Protein AF-A0A1Q3QDP9-F1 (afdb_monomer)

Radius of gyration: 51.21 Å; Cα contacts (8 Å, |Δi|>4): 23; chains: 1; bounding box: 74×114×120 Å

Structure (mmCIF, N/CA/C/O backbone):
data_AF-A0A1Q3QDP9-F1
#
_entry.id   AF-A0A1Q3QDP9-F1
#
loop_
_atom_site.group_PDB
_atom_site.id
_atom_site.type_symbol
_atom_site.label_atom_id
_atom_site.label_alt_id
_atom_site.label_comp_id
_atom_site.label_asym_id
_atom_site.label_entity_id
_atom_site.label_seq_id
_atom_site.pdbx_PDB_ins_code
_atom_site.Cartn_x
_atom_site.Cartn_y
_atom_site.Cartn_z
_atom_site.occupancy
_atom_site.B_iso_or_equiv
_atom_site.auth_seq_id
_atom_site.auth_comp_id
_atom_site.auth_asym_id
_atom_site.auth_atom_id
_atom_site.pdbx_PDB_model_num
ATOM 1 N N . MET A 1 1 ? 8.311 -92.826 -24.013 1.00 49.50 1 MET A N 1
ATOM 2 C CA . MET A 1 1 ? 8.642 -92.812 -25.452 1.00 49.50 1 MET A CA 1
ATOM 3 C C . MET A 1 1 ? 8.783 -91.342 -25.840 1.00 49.50 1 MET A C 1
ATOM 5 O O . MET A 1 1 ? 7.783 -90.705 -26.116 1.00 49.50 1 MET A O 1
ATOM 9 N N . ALA A 1 2 ? 9.975 -90.764 -25.655 1.00 52.03 2 ALA A N 1
ATOM 10 C CA . ALA A 1 2 ? 10.229 -89.313 -25.747 1.00 52.03 2 ALA A CA 1
ATOM 11 C C . ALA A 1 2 ? 11.567 -89.012 -26.456 1.00 52.03 2 ALA A C 1
ATOM 13 O O . ALA A 1 2 ? 12.250 -88.050 -26.133 1.00 52.03 2 ALA A O 1
ATOM 14 N N . THR A 1 3 ? 11.980 -89.888 -27.375 1.00 55.84 3 THR A N 1
ATOM 15 C CA . THR A 1 3 ? 13.256 -89.783 -28.103 1.00 55.84 3 THR A CA 1
ATOM 16 C C . THR A 1 3 ? 13.088 -89.237 -29.523 1.00 55.84 3 THR A C 1
ATOM 18 O O . THR A 1 3 ? 14.025 -88.681 -30.070 1.00 55.84 3 THR A O 1
ATOM 21 N N . THR A 1 4 ? 11.888 -89.311 -30.107 1.00 57.25 4 THR A N 1
ATOM 22 C CA . THR A 1 4 ? 11.640 -88.920 -31.507 1.00 57.25 4 THR A CA 1
ATOM 23 C C . THR A 1 4 ? 11.684 -87.405 -31.752 1.00 57.25 4 THR A C 1
ATOM 25 O O . THR A 1 4 ? 11.986 -86.978 -32.859 1.00 57.25 4 THR A O 1
ATOM 28 N N . ASP A 1 5 ? 11.410 -86.583 -30.737 1.00 59.88 5 ASP A N 1
ATOM 29 C CA . ASP A 1 5 ? 11.326 -85.122 -30.903 1.00 59.88 5 ASP A CA 1
ATOM 30 C C . ASP A 1 5 ? 12.710 -84.445 -30.875 1.00 59.88 5 ASP A C 1
ATOM 32 O O . ASP A 1 5 ? 12.987 -83.530 -31.646 1.00 59.88 5 ASP A O 1
ATOM 36 N N . ASN A 1 6 ? 13.634 -84.958 -30.054 1.00 64.75 6 ASN A N 1
ATOM 37 C CA . ASN A 1 6 ? 14.981 -84.397 -29.923 1.00 64.75 6 ASN A CA 1
ATOM 38 C C . ASN A 1 6 ? 15.881 -84.731 -31.128 1.00 64.75 6 ASN A C 1
ATOM 40 O O . ASN A 1 6 ? 16.667 -83.890 -31.563 1.00 64.75 6 ASN A O 1
ATOM 44 N N . ASP A 1 7 ? 15.715 -85.922 -31.714 1.00 71.88 7 ASP A N 1
ATOM 45 C CA . ASP A 1 7 ? 16.431 -86.326 -32.932 1.00 71.88 7 ASP A CA 1
ATOM 46 C C . ASP A 1 7 ? 15.981 -85.502 -34.153 1.00 71.88 7 ASP A C 1
ATOM 48 O O . ASP A 1 7 ? 16.797 -85.141 -35.003 1.00 71.88 7 ASP A O 1
ATOM 52 N N . ASN A 1 8 ? 14.699 -85.118 -34.208 1.00 73.31 8 ASN A N 1
ATOM 53 C CA . ASN A 1 8 ? 14.180 -84.216 -35.239 1.00 73.31 8 ASN A CA 1
ATOM 54 C C . ASN A 1 8 ? 14.766 -82.802 -35.130 1.00 73.31 8 ASN A C 1
ATOM 56 O O . ASN A 1 8 ? 15.080 -82.187 -36.150 1.00 73.31 8 ASN A O 1
ATOM 60 N N . ILE A 1 9 ? 14.933 -82.283 -33.909 1.00 72.50 9 ILE A N 1
ATOM 61 C CA . ILE A 1 9 ? 15.561 -80.972 -33.684 1.00 72.50 9 ILE A CA 1
ATOM 62 C C . ILE A 1 9 ? 17.033 -81.005 -34.114 1.00 72.50 9 ILE A C 1
ATOM 64 O O . ILE A 1 9 ? 17.501 -80.066 -34.759 1.00 72.50 9 ILE A O 1
ATOM 68 N N . LEU A 1 10 ? 17.749 -82.095 -33.824 1.00 77.25 10 LEU A N 1
ATOM 69 C CA . LEU A 1 10 ? 19.149 -82.249 -34.219 1.00 77.25 10 LEU A CA 1
ATOM 70 C C . LEU A 1 10 ? 19.309 -82.313 -35.748 1.00 77.25 10 LEU A C 1
ATOM 72 O O . LEU A 1 10 ? 20.149 -81.601 -36.298 1.00 77.25 10 LEU A O 1
ATOM 76 N N . MET A 1 11 ? 18.453 -83.078 -36.437 1.00 79.12 11 MET A N 1
ATOM 77 C CA . MET A 1 11 ? 18.439 -83.126 -37.906 1.00 79.12 11 MET A CA 1
ATOM 78 C C . MET A 1 11 ? 18.133 -81.759 -38.532 1.00 79.12 11 MET A C 1
ATOM 80 O O . MET A 1 11 ? 18.763 -81.389 -39.522 1.00 79.12 11 MET A O 1
ATOM 84 N N . MET A 1 12 ? 17.217 -80.975 -37.949 1.00 78.31 12 MET A N 1
ATOM 85 C CA . MET A 1 12 ? 16.935 -79.618 -38.434 1.00 78.31 12 MET A CA 1
ATOM 86 C C . MET A 1 12 ? 18.143 -78.684 -38.281 1.00 78.31 12 MET A C 1
ATOM 88 O O . MET A 1 12 ? 18.428 -77.901 -39.187 1.00 78.31 12 MET A O 1
ATOM 92 N N . PHE A 1 13 ? 18.883 -78.774 -37.173 1.00 80.19 13 PHE A N 1
ATOM 93 C CA . PHE A 1 13 ? 20.110 -77.992 -36.983 1.00 80.19 13 PHE A CA 1
ATOM 94 C C . PHE A 1 13 ? 21.209 -78.374 -37.980 1.00 80.19 13 PHE A C 1
ATOM 96 O O . PHE A 1 13 ? 21.897 -77.496 -38.508 1.00 80.19 13 PHE A O 1
ATOM 103 N N . GLU A 1 14 ? 21.355 -79.665 -38.274 1.00 84.44 14 GLU A N 1
ATOM 104 C CA . GLU A 1 14 ? 22.324 -80.149 -39.256 1.00 84.44 14 GLU A CA 1
ATOM 105 C C . GLU A 1 14 ? 21.971 -79.679 -40.677 1.00 84.44 14 GLU A C 1
ATOM 107 O O . GLU A 1 14 ? 22.841 -79.197 -41.407 1.00 84.44 14 GLU A O 1
ATOM 112 N N . GLU A 1 15 ? 20.684 -79.692 -41.043 1.00 82.19 15 GLU A N 1
ATOM 113 C CA . GLU A 1 15 ? 20.219 -79.183 -42.338 1.00 82.19 15 GLU A CA 1
ATOM 114 C C . GLU A 1 15 ? 20.450 -77.667 -42.486 1.00 82.19 15 GLU A C 1
ATOM 116 O O . GLU A 1 15 ? 20.844 -77.195 -43.559 1.00 82.19 15 GLU A O 1
ATOM 121 N N . ILE A 1 16 ? 20.243 -76.894 -41.412 1.00 83.75 16 ILE A N 1
ATOM 122 C CA . ILE A 1 16 ? 20.504 -75.447 -41.396 1.00 83.75 16 ILE A CA 1
ATOM 123 C C . ILE A 1 16 ? 21.991 -75.166 -41.628 1.00 83.75 16 ILE A C 1
ATOM 125 O O . ILE A 1 16 ? 22.326 -74.348 -42.489 1.00 83.75 16 ILE A O 1
ATOM 129 N N . ASN A 1 17 ? 22.883 -75.871 -40.930 1.00 81.38 17 ASN A N 1
ATOM 130 C CA . ASN A 1 17 ? 24.326 -75.702 -41.114 1.00 81.38 17 ASN A CA 1
ATOM 131 C C . ASN A 1 17 ? 24.767 -76.100 -42.527 1.00 81.38 17 ASN A C 1
ATOM 133 O O . ASN A 1 17 ? 25.540 -75.385 -43.161 1.00 81.38 17 ASN A O 1
ATOM 137 N N . GLN A 1 18 ? 24.205 -77.175 -43.080 1.00 88.19 18 GLN A N 1
ATOM 138 C CA . GLN A 1 18 ? 24.523 -77.593 -44.442 1.00 88.19 18 GLN A CA 1
ATOM 139 C C . GLN A 1 18 ? 24.066 -76.564 -45.492 1.00 88.19 18 GLN A C 1
ATOM 141 O O . GLN A 1 18 ? 24.754 -76.340 -46.493 1.00 88.19 18 GLN A O 1
ATOM 146 N N . LYS A 1 19 ? 22.909 -75.920 -45.288 1.00 86.75 19 LYS A N 1
ATOM 147 C CA . LYS A 1 19 ? 22.443 -74.823 -46.154 1.00 86.75 19 LYS A CA 1
ATOM 148 C C . LYS A 1 19 ? 23.336 -73.590 -46.034 1.00 86.75 19 LYS A C 1
ATOM 150 O O . LYS A 1 19 ? 23.602 -72.956 -47.057 1.00 86.75 19 LYS A O 1
ATOM 155 N N . LEU A 1 20 ? 23.822 -73.285 -44.832 1.00 82.75 20 LEU A N 1
ATOM 156 C CA . LEU A 1 20 ? 24.741 -72.175 -44.588 1.00 82.75 20 LEU A CA 1
ATOM 157 C C . LEU A 1 20 ? 26.076 -72.377 -45.322 1.00 82.75 20 LEU A C 1
ATOM 159 O O . LEU A 1 20 ? 26.537 -71.469 -46.011 1.00 82.75 20 LEU A O 1
ATOM 163 N N . ASP A 1 21 ? 26.632 -73.589 -45.287 1.00 87.69 21 ASP A N 1
ATOM 164 C CA . ASP A 1 21 ? 27.872 -73.911 -46.005 1.00 87.69 21 ASP A CA 1
ATOM 165 C C . ASP A 1 21 ? 27.705 -73.832 -47.526 1.00 87.69 21 ASP A C 1
ATOM 167 O O . ASP A 1 21 ? 28.552 -73.270 -48.226 1.00 87.69 21 ASP A O 1
ATOM 171 N N . ARG A 1 22 ? 26.579 -74.322 -48.061 1.00 85.75 22 ARG A N 1
ATOM 172 C CA . ARG A 1 22 ? 26.277 -74.188 -49.497 1.00 85.75 22 ARG A CA 1
ATOM 173 C C . ARG A 1 22 ? 26.107 -72.730 -49.921 1.00 85.75 22 ARG A C 1
ATOM 175 O O . ARG A 1 22 ? 26.460 -72.391 -51.050 1.00 85.75 22 ARG A O 1
ATOM 182 N N . ALA A 1 23 ? 25.544 -71.882 -49.061 1.00 80.50 23 ALA A N 1
ATOM 183 C CA . ALA A 1 23 ? 25.413 -70.453 -49.330 1.00 80.50 23 ALA A CA 1
ATOM 184 C C . ALA A 1 23 ? 26.787 -69.767 -49.330 1.00 80.50 23 ALA A C 1
ATOM 186 O O . ALA A 1 23 ? 27.097 -69.032 -50.265 1.00 80.50 23 ALA A O 1
ATOM 187 N N . ASN A 1 24 ? 27.646 -70.089 -48.361 1.00 76.94 24 ASN A N 1
ATOM 188 C CA . ASN A 1 24 ? 29.004 -69.552 -48.292 1.00 76.94 24 ASN A CA 1
ATOM 189 C C . ASN A 1 24 ? 29.850 -69.953 -49.510 1.00 76.94 24 ASN A C 1
ATOM 191 O O . ASN A 1 24 ? 30.496 -69.097 -50.110 1.00 76.94 24 ASN A O 1
ATOM 195 N N . GLN A 1 25 ? 29.765 -71.208 -49.962 1.00 79.19 25 GLN A N 1
ATOM 196 C CA . GLN A 1 25 ? 30.447 -71.654 -51.185 1.00 79.19 25 GLN A CA 1
ATOM 197 C C . GLN A 1 25 ? 29.934 -70.955 -52.453 1.00 79.19 25 GLN A C 1
ATOM 199 O O . GLN A 1 25 ? 30.690 -70.751 -53.404 1.00 79.19 25 GLN A O 1
ATOM 204 N N . GLN A 1 26 ? 28.649 -70.592 -52.505 1.00 76.50 26 GLN A N 1
ATOM 205 C CA . GLN A 1 26 ? 28.112 -69.801 -53.615 1.00 76.50 26 GLN A CA 1
ATOM 206 C C . GLN A 1 26 ? 28.607 -68.353 -53.570 1.00 76.50 26 GLN A C 1
ATOM 208 O O . GLN A 1 26 ? 28.963 -67.816 -54.615 1.00 76.50 26 GLN A O 1
ATOM 213 N N . ILE A 1 27 ? 28.700 -67.748 -52.383 1.00 70.81 27 ILE A N 1
ATOM 214 C CA . ILE A 1 27 ? 29.261 -66.401 -52.201 1.00 70.81 27 ILE A CA 1
ATOM 215 C C . ILE A 1 27 ? 30.739 -66.368 -52.613 1.00 70.81 27 ILE A C 1
ATOM 217 O O . ILE A 1 27 ? 31.159 -65.445 -53.307 1.00 70.81 27 ILE A O 1
ATOM 221 N N . GLU A 1 28 ? 31.514 -67.402 -52.283 1.00 71.25 28 GLU A N 1
ATOM 222 C CA . GLU A 1 28 ? 32.924 -67.505 -52.680 1.00 71.25 28 GLU A CA 1
ATOM 223 C C . GLU A 1 28 ? 33.090 -67.622 -54.209 1.00 71.25 28 GLU A C 1
ATOM 225 O O . GLU A 1 28 ? 33.941 -66.958 -54.803 1.00 71.25 28 GLU A O 1
ATOM 230 N N . LYS A 1 29 ? 32.203 -68.374 -54.879 1.00 68.81 29 LYS A N 1
ATOM 231 C CA . LYS A 1 29 ? 32.155 -68.455 -56.352 1.00 68.81 29 LYS A CA 1
ATOM 232 C C . LYS A 1 29 ? 31.721 -67.145 -57.018 1.00 68.81 29 LYS A C 1
ATOM 234 O O . LYS A 1 29 ? 32.173 -66.861 -58.125 1.00 68.81 29 LYS A O 1
ATOM 239 N N . ILE A 1 30 ? 30.866 -66.352 -56.368 1.00 63.53 30 ILE A N 1
ATOM 240 C CA . ILE A 1 30 ? 30.485 -65.007 -56.832 1.00 63.53 30 ILE A CA 1
ATOM 241 C C . ILE A 1 30 ? 31.669 -64.041 -56.675 1.00 63.53 30 ILE A C 1
ATOM 243 O O . ILE A 1 30 ? 31.937 -63.263 -57.585 1.00 63.53 30 ILE A O 1
ATOM 247 N N . GLY A 1 31 ? 32.434 -64.145 -55.583 1.00 58.06 31 GLY A N 1
ATOM 248 C CA . GLY A 1 31 ? 33.641 -63.342 -55.354 1.00 58.06 31 GLY A CA 1
ATOM 249 C C . GLY A 1 31 ? 34.766 -63.583 -56.369 1.00 58.06 31 GLY A C 1
ATOM 250 O O . GLY A 1 31 ? 35.555 -62.679 -56.626 1.00 58.06 31 GLY A O 1
ATOM 251 N N . GLN A 1 32 ? 34.819 -64.766 -56.994 1.00 55.50 32 GLN A N 1
ATOM 252 C CA . GLN A 1 32 ? 35.795 -65.088 -58.046 1.00 55.50 32 GLN A CA 1
ATOM 253 C C . GLN A 1 32 ? 35.392 -64.648 -59.465 1.00 55.50 32 GLN A C 1
ATOM 255 O O . GLN A 1 32 ? 36.204 -64.769 -60.382 1.00 55.50 32 GLN A O 1
ATOM 260 N N . LYS A 1 33 ? 34.184 -64.108 -59.679 1.00 58.12 33 LYS A N 1
ATOM 261 C CA . LYS A 1 33 ? 33.788 -63.506 -60.963 1.00 58.12 33 LYS A CA 1
ATOM 262 C C . LYS A 1 33 ? 33.692 -61.985 -60.832 1.00 58.12 33 LYS A C 1
ATOM 264 O O . LYS A 1 33 ? 32.616 -61.438 -60.605 1.00 58.12 33 LYS A O 1
ATOM 269 N N . GLN A 1 34 ? 34.819 -61.304 -61.027 1.00 48.16 34 GLN A N 1
ATOM 270 C CA . GLN A 1 34 ? 34.847 -59.873 -61.349 1.00 48.16 34 GLN A CA 1
ATOM 271 C 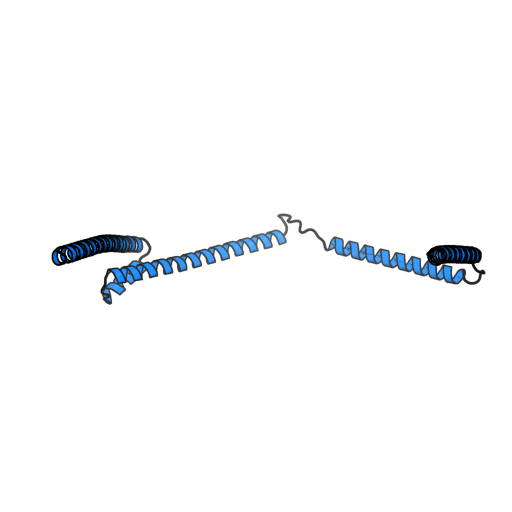C . GLN A 1 34 ? 34.929 -59.704 -62.890 1.00 48.16 3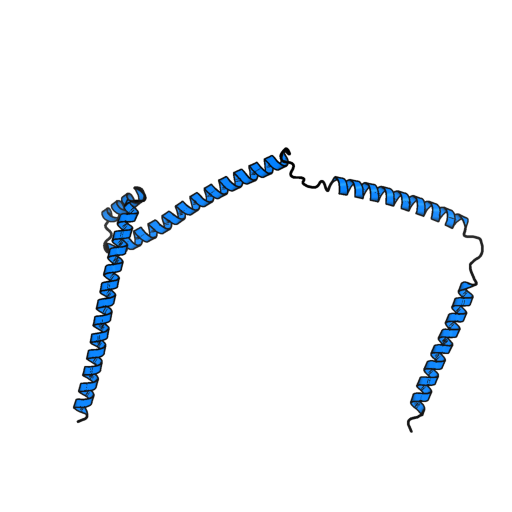4 GLN A C 1
ATOM 273 O O . GLN A 1 34 ? 35.548 -60.549 -63.539 1.00 48.16 34 GLN A O 1
ATOM 278 N N . PRO A 1 35 ? 34.229 -58.718 -63.492 1.00 49.66 35 PRO A N 1
ATOM 279 C CA . PRO A 1 35 ? 33.662 -58.822 -64.841 1.00 49.66 35 PRO A CA 1
ATOM 280 C C . PRO A 1 35 ? 34.544 -58.260 -65.973 1.00 49.66 35 PRO A C 1
ATOM 282 O O . PRO A 1 35 ? 35.443 -57.458 -65.743 1.00 49.66 35 PRO A O 1
ATOM 285 N N . GLU A 1 36 ? 34.232 -58.699 -67.198 1.00 50.97 36 GLU A N 1
ATOM 286 C CA . GLU A 1 36 ? 34.837 -58.345 -68.494 1.00 50.97 36 GLU A CA 1
ATOM 287 C C . GLU A 1 36 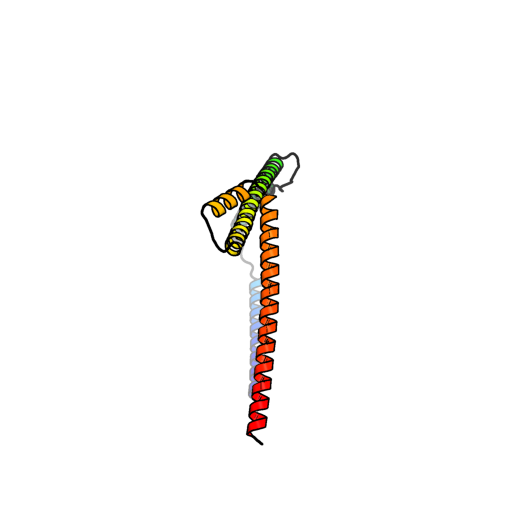? 34.915 -56.827 -68.802 1.00 50.97 36 GLU A C 1
ATOM 289 O O . GLU A 1 36 ? 34.030 -56.038 -68.467 1.00 50.97 36 GLU A O 1
ATOM 294 N N . GLU A 1 37 ? 35.993 -56.448 -69.499 1.00 54.81 37 GLU A N 1
ATOM 295 C CA . GLU A 1 37 ? 36.504 -55.101 -69.811 1.00 54.81 37 GLU A CA 1
ATOM 296 C C . GLU A 1 37 ? 35.708 -54.290 -70.864 1.00 54.81 37 GLU A C 1
ATOM 298 O O . GLU A 1 37 ? 36.211 -53.983 -71.944 1.00 54.81 37 GLU A O 1
ATOM 303 N N . THR A 1 38 ? 34.471 -53.866 -70.596 1.00 50.00 38 THR A N 1
ATOM 304 C CA . THR A 1 38 ? 33.767 -52.940 -71.532 1.00 50.00 38 THR A CA 1
ATOM 305 C C . THR A 1 38 ? 33.102 -51.728 -70.857 1.00 50.00 38 THR A C 1
ATOM 307 O O . THR A 1 38 ? 32.413 -50.955 -71.511 1.00 50.00 38 THR A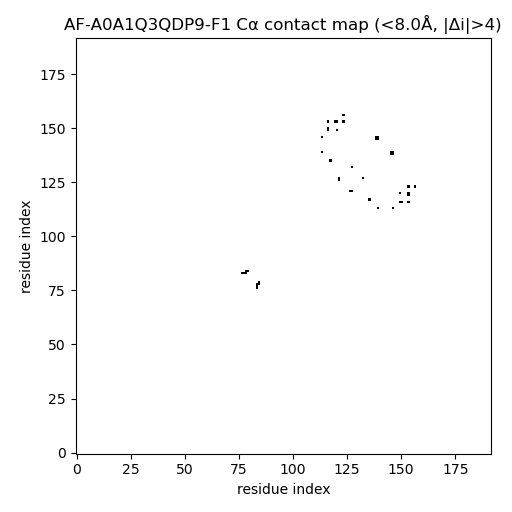 O 1
ATOM 310 N N . GLY A 1 39 ? 33.342 -51.490 -69.559 1.00 52.34 39 GLY A N 1
ATOM 311 C CA . GLY A 1 39 ? 32.736 -50.379 -68.796 1.00 52.34 39 GLY A CA 1
ATOM 312 C C . GLY A 1 39 ? 33.699 -49.279 -68.329 1.00 52.34 39 GLY A C 1
ATOM 313 O O . GLY A 1 39 ? 33.287 -48.354 -67.641 1.00 52.34 39 GLY A O 1
ATOM 314 N N . ASN A 1 40 ? 34.987 -49.374 -68.648 1.00 61.16 40 ASN A N 1
ATOM 315 C CA . ASN A 1 40 ? 36.032 -48.714 -67.857 1.00 61.16 40 ASN A CA 1
ATOM 316 C C . ASN A 1 40 ? 36.137 -47.205 -68.141 1.00 61.16 40 ASN A C 1
ATOM 318 O O . ASN A 1 40 ? 36.404 -46.425 -67.234 1.00 61.16 40 ASN A O 1
ATOM 322 N N . GLU A 1 41 ? 35.894 -46.795 -69.386 1.00 67.50 41 GLU A N 1
ATOM 323 C CA . GLU A 1 41 ? 36.070 -45.411 -69.846 1.00 67.50 41 GLU A CA 1
ATOM 324 C C . GLU A 1 41 ? 34.902 -44.509 -69.410 1.00 67.50 41 GLU A C 1
ATOM 326 O O . GLU A 1 41 ? 35.118 -43.452 -68.827 1.00 67.50 41 GLU A O 1
ATOM 331 N N . GLN A 1 42 ? 33.658 -44.981 -69.549 1.00 69.31 42 GLN A N 1
ATOM 332 C CA . GLN A 1 42 ? 32.468 -44.250 -69.083 1.00 69.31 42 GLN A CA 1
ATOM 333 C C . GLN A 1 42 ? 32.402 -44.159 -67.552 1.00 69.31 42 GLN A C 1
ATOM 335 O O . GLN A 1 42 ? 31.958 -43.154 -67.001 1.00 69.31 42 GLN A O 1
ATOM 340 N N . ILE A 1 43 ? 32.860 -45.199 -66.844 1.00 71.62 43 ILE A N 1
ATOM 341 C CA . ILE A 1 43 ? 32.957 -45.178 -65.378 1.00 71.62 43 ILE A CA 1
ATOM 342 C C . ILE A 1 43 ? 34.051 -44.202 -64.928 1.00 71.62 43 ILE A C 1
ATOM 344 O O . ILE A 1 43 ? 33.882 -43.542 -63.903 1.00 71.62 43 ILE A O 1
ATOM 348 N N . LEU A 1 44 ? 35.146 -44.079 -65.685 1.00 78.94 44 LEU A N 1
ATOM 349 C CA . LEU A 1 44 ? 36.205 -43.113 -65.402 1.00 78.94 44 LEU A CA 1
ATOM 350 C C . LEU A 1 44 ? 35.707 -41.674 -65.586 1.00 78.94 44 LEU A C 1
ATOM 352 O O . LEU A 1 44 ? 35.886 -40.870 -64.677 1.00 78.94 44 LEU A O 1
ATOM 356 N N . GLU A 1 45 ? 35.015 -41.372 -66.688 1.00 81.44 45 GLU A N 1
ATOM 357 C CA . GLU A 1 45 ? 34.413 -40.050 -66.914 1.00 81.44 45 GLU A CA 1
ATOM 358 C C . GLU A 1 45 ? 33.373 -39.701 -65.845 1.00 81.44 45 GLU A C 1
ATOM 360 O O . GLU A 1 45 ? 33.400 -38.608 -65.280 1.00 81.44 45 GLU A O 1
ATOM 365 N N . LEU A 1 46 ? 32.489 -40.645 -65.503 1.00 81.75 46 LEU A N 1
ATOM 366 C CA . LEU A 1 46 ? 31.495 -40.445 -64.450 1.00 81.75 46 LEU A CA 1
ATOM 367 C C . LEU A 1 46 ? 32.159 -40.187 -63.093 1.00 81.75 46 LEU A C 1
ATOM 369 O O . LEU A 1 46 ? 31.689 -39.348 -62.325 1.00 81.75 46 LEU A O 1
ATOM 373 N N . LYS A 1 47 ? 33.265 -40.880 -62.805 1.00 80.56 47 LYS A N 1
ATOM 374 C CA . LYS A 1 47 ? 34.046 -40.664 -61.587 1.00 80.56 47 LYS A CA 1
ATOM 375 C C . LYS A 1 47 ? 34.652 -39.263 -61.565 1.00 80.56 47 LYS A C 1
ATOM 377 O O . LYS A 1 47 ? 34.534 -38.588 -60.550 1.00 80.56 47 LYS A O 1
ATOM 382 N N . THR A 1 48 ? 35.222 -38.804 -62.676 1.00 86.12 48 THR A N 1
ATOM 383 C CA . THR A 1 48 ? 35.789 -37.454 -62.787 1.00 86.12 48 THR A CA 1
ATOM 384 C C . THR A 1 48 ? 34.724 -36.373 -62.608 1.00 86.12 48 THR A C 1
ATOM 386 O O . THR A 1 48 ? 34.936 -35.439 -61.843 1.00 86.12 48 THR A O 1
ATOM 389 N N . VAL A 1 49 ? 33.554 -36.521 -63.236 1.00 87.56 49 VAL A N 1
ATOM 390 C CA . VAL A 1 49 ? 32.436 -35.571 -63.082 1.00 87.56 49 VAL A CA 1
ATOM 391 C C . VAL A 1 49 ? 31.895 -35.565 -61.650 1.00 87.56 49 VAL A C 1
ATOM 393 O O . VAL A 1 49 ? 31.540 -34.512 -61.125 1.00 87.56 49 VAL A O 1
ATOM 396 N N . MET A 1 50 ? 31.837 -36.727 -60.998 1.00 82.00 50 MET A N 1
ATOM 397 C CA . MET A 1 50 ? 31.401 -36.829 -59.605 1.00 82.00 50 MET A CA 1
ATOM 398 C C . MET A 1 50 ? 32.393 -36.164 -58.643 1.00 82.00 50 MET A C 1
ATOM 400 O O . MET A 1 50 ? 31.978 -35.541 -57.667 1.00 82.00 50 MET A O 1
ATOM 404 N N . GLU A 1 51 ? 33.690 -36.287 -58.918 1.00 87.81 51 GLU A N 1
ATOM 405 C CA . GLU A 1 51 ? 34.759 -35.693 -58.115 1.00 87.81 51 GLU A CA 1
ATOM 406 C C . GLU A 1 51 ? 34.774 -34.163 -58.261 1.00 87.81 51 GLU A C 1
ATOM 408 O O . GLU A 1 51 ? 34.759 -33.462 -57.251 1.00 87.81 51 GLU A O 1
ATOM 413 N N . ASP A 1 52 ? 34.629 -33.654 -59.489 1.00 89.06 52 ASP A N 1
ATOM 414 C CA . ASP A 1 52 ? 34.487 -32.220 -59.786 1.00 89.06 52 ASP A CA 1
ATOM 415 C C . ASP A 1 52 ? 33.211 -31.624 -59.157 1.00 89.06 52 ASP A C 1
ATOM 417 O O . ASP A 1 52 ? 33.217 -30.553 -58.543 1.00 89.06 52 ASP A O 1
ATOM 421 N N . PHE A 1 53 ? 32.097 -32.363 -59.206 1.00 90.44 53 PHE A N 1
ATOM 422 C CA . PHE A 1 53 ? 30.867 -31.962 -58.525 1.00 90.44 53 PHE A CA 1
ATOM 423 C C . PHE A 1 53 ? 31.041 -31.925 -57.002 1.00 90.44 53 PHE A C 1
ATOM 425 O O . PHE A 1 53 ? 30.576 -30.985 -56.356 1.00 90.44 53 PHE A O 1
ATOM 432 N N . HIS A 1 54 ? 31.703 -32.924 -56.414 1.00 85.25 54 HIS A N 1
ATOM 433 C CA . HIS A 1 54 ? 31.943 -32.976 -54.973 1.00 85.25 54 HIS A CA 1
ATOM 434 C C . HIS A 1 54 ? 32.857 -31.835 -54.510 1.00 85.25 54 HIS A C 1
ATOM 436 O O . HIS A 1 54 ? 32.586 -31.212 -53.481 1.00 85.25 54 HIS A O 1
ATOM 442 N N . GLU A 1 55 ? 33.898 -31.521 -55.280 1.00 90.19 55 GLU A N 1
ATOM 443 C CA . GLU A 1 55 ? 34.786 -30.388 -55.022 1.00 90.19 55 GLU A CA 1
ATOM 444 C C . GLU A 1 55 ? 34.018 -29.060 -55.083 1.00 90.19 55 GLU A C 1
ATOM 446 O O . GLU A 1 55 ? 34.044 -28.293 -54.118 1.00 90.19 55 GLU A O 1
ATOM 451 N N . SER A 1 56 ? 33.210 -28.846 -56.128 1.00 89.56 56 SER A N 1
ATOM 452 C CA . SER A 1 56 ? 32.367 -27.649 -56.260 1.00 89.56 56 SER A CA 1
ATOM 453 C C . SER A 1 56 ? 31.347 -27.502 -55.121 1.00 89.56 56 SER A C 1
ATOM 455 O O . SER A 1 56 ? 31.114 -26.399 -54.618 1.00 89.56 56 SER A O 1
ATOM 457 N N . GLN A 1 57 ? 30.728 -28.601 -54.676 1.00 89.81 57 GLN A N 1
ATOM 458 C CA . GLN A 1 57 ? 29.818 -28.570 -53.526 1.00 89.81 57 GLN A CA 1
ATOM 459 C C . GLN A 1 57 ? 30.564 -28.275 -52.225 1.00 89.81 57 GLN A C 1
ATOM 461 O O . GLN A 1 57 ? 30.075 -27.494 -51.411 1.00 89.81 57 GLN A O 1
ATOM 466 N N . SER A 1 58 ? 31.751 -28.853 -52.029 1.00 85.12 58 SER A N 1
ATOM 467 C CA . SER A 1 58 ? 32.576 -28.580 -50.853 1.00 85.12 58 SER A CA 1
ATOM 468 C C . SER A 1 58 ? 33.029 -27.121 -50.805 1.00 85.12 58 SER A C 1
ATOM 470 O O . SER A 1 58 ? 33.051 -26.529 -49.727 1.00 85.12 58 SER A O 1
ATOM 472 N N . GLU A 1 59 ? 33.362 -26.524 -51.949 1.00 90.75 59 GLU A N 1
ATOM 473 C CA . GLU A 1 59 ? 33.720 -25.109 -52.049 1.00 90.75 59 GLU A CA 1
ATOM 474 C C . GLU A 1 59 ? 32.533 -24.216 -51.670 1.00 90.75 59 GLU A C 1
ATOM 476 O O . GLU A 1 59 ? 32.650 -23.386 -50.768 1.00 90.75 59 GLU A O 1
ATOM 481 N N . LYS A 1 60 ? 31.350 -24.459 -52.250 1.00 87.75 60 LYS A N 1
ATOM 482 C CA . LYS A 1 60 ? 30.125 -23.712 -51.915 1.00 87.75 60 LYS A CA 1
ATOM 483 C C . LYS A 1 60 ? 29.719 -23.870 -50.453 1.00 87.75 60 LYS A C 1
ATOM 485 O O . LYS A 1 60 ? 29.276 -22.905 -49.833 1.00 87.75 60 LYS A O 1
ATOM 490 N N . LEU A 1 61 ? 29.865 -25.066 -49.883 1.00 85.00 61 LEU A N 1
ATOM 491 C CA . LEU A 1 61 ? 29.598 -25.301 -48.464 1.00 85.00 61 LEU A CA 1
ATOM 492 C C . LEU A 1 61 ? 30.588 -24.546 -47.575 1.00 85.00 61 LEU A C 1
ATOM 494 O O . LEU A 1 61 ? 30.157 -23.936 -46.601 1.00 85.00 61 LEU A O 1
ATOM 498 N N . ASN A 1 62 ? 31.871 -24.506 -47.938 1.00 83.69 62 ASN A N 1
ATOM 499 C CA . ASN A 1 62 ? 32.875 -23.714 -47.230 1.00 83.69 62 ASN A CA 1
ATOM 500 C C . ASN A 1 62 ? 32.607 -22.205 -47.347 1.00 83.69 62 ASN A C 1
ATOM 502 O O . ASN A 1 62 ? 32.789 -21.467 -46.377 1.00 83.69 62 ASN A O 1
ATOM 506 N N . GLU A 1 63 ? 32.146 -21.719 -48.501 1.00 85.19 63 GLU A N 1
ATOM 507 C CA . GLU A 1 63 ? 31.726 -20.325 -48.674 1.00 85.19 63 GLU A CA 1
ATOM 508 C C . GLU A 1 63 ? 30.511 -19.982 -47.805 1.00 85.19 63 GLU A C 1
ATOM 510 O O . GLU A 1 63 ? 30.518 -18.959 -47.116 1.00 85.19 63 GLU A O 1
ATOM 515 N N . ILE A 1 64 ? 29.496 -20.852 -47.780 1.00 80.88 64 ILE A N 1
ATOM 516 C CA . ILE A 1 64 ? 28.308 -20.695 -46.931 1.00 80.88 64 ILE A CA 1
ATOM 517 C C . ILE A 1 64 ? 28.697 -20.763 -45.451 1.00 80.88 64 ILE A C 1
ATOM 519 O O . ILE A 1 64 ? 28.252 -19.928 -44.665 1.00 80.88 64 ILE A O 1
ATOM 523 N N . GLU A 1 65 ? 29.558 -21.698 -45.052 1.00 81.81 65 GLU A N 1
ATOM 524 C CA . GLU A 1 65 ? 30.045 -21.810 -43.676 1.00 81.81 65 GLU A CA 1
ATOM 525 C C . GLU A 1 65 ? 30.811 -20.550 -43.257 1.00 81.81 65 GLU A C 1
ATOM 527 O O . GLU A 1 65 ? 30.571 -20.005 -42.176 1.00 81.81 65 GLU A O 1
ATOM 532 N N . ASN A 1 66 ? 31.672 -20.024 -44.129 1.00 78.19 66 ASN A N 1
ATOM 533 C CA . ASN A 1 66 ? 32.387 -18.776 -43.889 1.00 78.19 66 ASN A CA 1
ATOM 534 C C . ASN A 1 66 ? 31.443 -17.566 -43.841 1.00 78.19 66 ASN A C 1
ATOM 536 O O . ASN A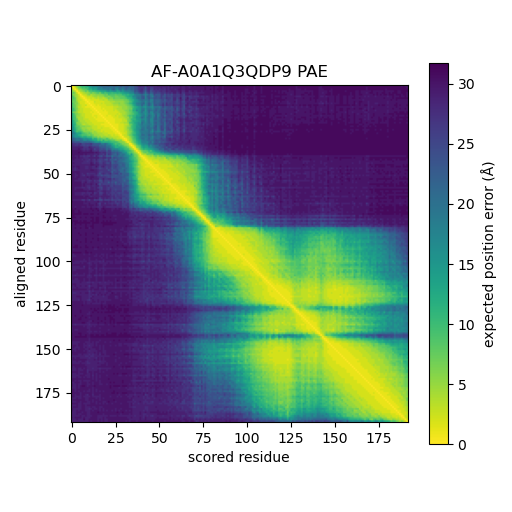 1 66 ? 31.628 -16.689 -42.994 1.00 78.19 66 ASN A O 1
ATOM 540 N N . ALA A 1 67 ? 30.407 -17.519 -44.684 1.00 76.25 67 ALA A N 1
ATOM 541 C CA . ALA A 1 67 ? 29.385 -16.476 -44.654 1.00 76.25 67 ALA A CA 1
ATOM 542 C C . ALA A 1 67 ? 28.574 -16.516 -43.348 1.00 76.25 67 ALA A C 1
ATOM 544 O O . ALA A 1 67 ? 28.433 -15.492 -42.681 1.00 76.25 67 ALA A O 1
ATOM 545 N N . VAL A 1 68 ? 28.141 -17.702 -42.914 1.00 70.12 68 VAL A N 1
ATOM 546 C CA . VAL A 1 68 ? 27.413 -17.913 -41.652 1.00 70.12 68 VAL A CA 1
ATOM 547 C C . VAL A 1 68 ? 28.302 -17.616 -40.443 1.00 70.12 68 VAL A C 1
ATOM 549 O O . VAL A 1 68 ? 27.858 -16.994 -39.478 1.00 70.12 68 VAL A O 1
ATOM 552 N N . ARG A 1 69 ? 29.583 -18.000 -40.470 1.00 66.75 69 ARG A N 1
ATOM 553 C CA . ARG A 1 69 ? 30.552 -17.656 -39.417 1.00 66.75 69 ARG A CA 1
ATOM 554 C C . ARG A 1 69 ? 30.805 -16.148 -39.354 1.00 66.75 69 ARG A C 1
ATOM 556 O O . ARG A 1 69 ? 30.941 -15.606 -38.259 1.00 66.75 69 ARG A O 1
ATOM 563 N N . LYS A 1 70 ? 30.828 -15.467 -40.503 1.00 62.44 70 LYS A N 1
ATOM 564 C CA . LYS A 1 70 ? 30.935 -14.005 -40.605 1.00 62.44 70 LYS A CA 1
ATOM 565 C C . LYS A 1 70 ? 29.662 -13.298 -40.132 1.00 62.44 70 LYS A C 1
ATOM 567 O O . LYS A 1 70 ? 29.763 -12.192 -39.612 1.00 62.44 70 LYS A O 1
ATOM 572 N N . GLU A 1 71 ? 28.495 -13.922 -40.271 1.00 58.81 71 GLU A N 1
ATOM 573 C CA . GLU A 1 71 ? 27.209 -13.407 -39.786 1.00 58.81 71 GLU A CA 1
ATOM 574 C C . GLU A 1 71 ? 27.009 -13.639 -38.282 1.00 58.81 71 GLU A C 1
ATOM 576 O O . GLU A 1 71 ? 26.476 -12.771 -37.590 1.00 58.81 71 GLU A O 1
ATOM 581 N N . LYS A 1 72 ? 27.569 -14.726 -37.730 1.00 56.88 72 LYS A N 1
ATOM 582 C CA . LYS A 1 72 ? 27.748 -14.945 -36.283 1.00 56.88 72 LYS A CA 1
ATOM 583 C C . LYS A 1 72 ? 28.815 -14.015 -35.687 1.00 56.88 72 LYS A C 1
ATOM 585 O O . LYS A 1 72 ? 29.663 -14.448 -34.902 1.00 56.88 72 LYS A O 1
ATOM 590 N N . ARG A 1 73 ? 28.777 -12.718 -36.016 1.00 56.59 73 ARG A N 1
ATOM 591 C CA . ARG A 1 73 ? 29.487 -11.701 -35.239 1.00 56.59 73 ARG A CA 1
ATOM 592 C C . ARG A 1 73 ? 28.956 -11.782 -33.820 1.00 56.59 73 ARG A C 1
ATOM 594 O O . ARG A 1 73 ? 27.820 -11.408 -33.543 1.00 56.59 73 ARG A O 1
ATOM 601 N N . LYS A 1 74 ? 29.794 -12.322 -32.938 1.00 58.56 74 LYS A N 1
ATOM 602 C CA . LYS A 1 74 ? 29.648 -12.230 -31.492 1.00 58.56 74 LYS A CA 1
ATOM 603 C C . LYS A 1 74 ? 29.209 -10.802 -31.178 1.00 58.56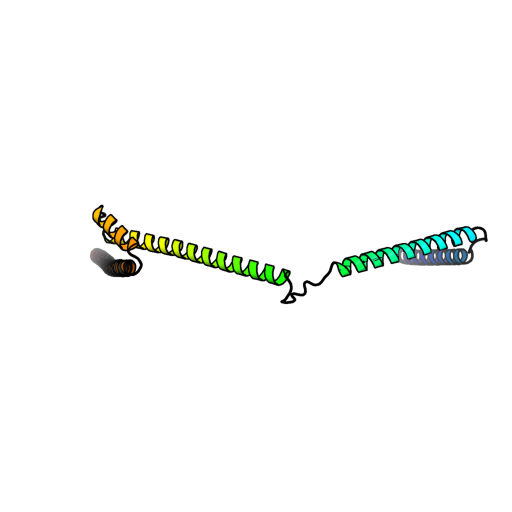 74 LYS A C 1
ATOM 605 O O . LYS A 1 74 ? 29.822 -9.855 -31.672 1.00 58.56 74 LYS A O 1
ATOM 610 N N . ILE A 1 75 ? 28.137 -10.643 -30.405 1.00 56.88 75 ILE A N 1
ATOM 611 C CA . ILE A 1 75 ? 27.792 -9.342 -29.834 1.00 56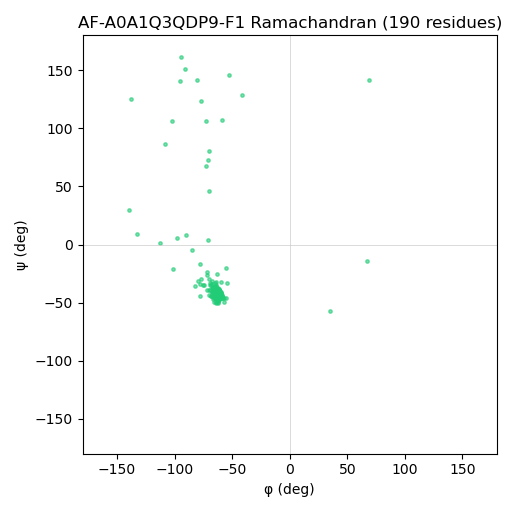.88 75 ILE A CA 1
ATOM 612 C C . ILE A 1 75 ? 28.868 -9.070 -28.782 1.00 56.88 75 ILE A C 1
ATOM 614 O O . ILE A 1 75 ? 28.717 -9.373 -27.602 1.00 56.88 75 ILE A O 1
ATOM 618 N N . GLU A 1 76 ? 30.022 -8.608 -29.242 1.00 57.25 76 GLU A N 1
ATOM 619 C CA . GLU A 1 76 ? 31.058 -8.072 -28.385 1.00 57.25 76 GLU A CA 1
ATOM 620 C C . GLU A 1 76 ? 30.531 -6.715 -27.929 1.00 57.25 76 GLU A C 1
ATOM 622 O O . GLU A 1 76 ? 30.409 -5.775 -28.715 1.00 57.25 76 GLU A O 1
ATOM 627 N N . PHE A 1 77 ? 30.119 -6.636 -26.663 1.00 52.91 77 PHE A N 1
ATOM 628 C CA . PHE A 1 77 ? 29.741 -5.379 -26.026 1.00 52.91 77 PHE A CA 1
ATOM 629 C C . PHE A 1 77 ? 31.009 -4.545 -25.805 1.00 52.91 77 PHE A C 1
ATOM 631 O O . PHE A 1 77 ? 31.521 -4.427 -24.695 1.00 52.91 77 PHE A O 1
ATOM 638 N N . THR A 1 78 ? 31.560 -4.003 -26.888 1.00 57.19 78 THR A N 1
ATOM 639 C CA . THR A 1 78 ? 32.661 -3.047 -26.833 1.00 57.19 78 THR A CA 1
ATOM 640 C C . THR A 1 78 ? 32.071 -1.686 -26.423 1.00 57.19 78 THR A C 1
ATOM 642 O O . THR A 1 78 ? 31.162 -1.215 -27.114 1.00 57.19 78 THR A O 1
ATOM 645 N N . PRO A 1 79 ? 32.538 -1.035 -25.333 1.00 61.66 79 PRO A N 1
ATOM 646 C CA . PRO A 1 79 ? 31.907 0.159 -24.731 1.00 61.66 79 PRO A CA 1
ATOM 647 C C . PRO A 1 79 ? 31.685 1.354 -25.675 1.00 61.66 79 PRO A C 1
ATOM 649 O O . PRO A 1 79 ? 30.883 2.242 -25.409 1.00 61.66 79 PRO A O 1
ATOM 652 N N . ASN A 1 80 ? 32.425 1.382 -26.775 1.00 65.38 80 ASN A N 1
ATOM 653 C CA . ASN A 1 80 ? 32.508 2.430 -27.781 1.00 65.38 80 ASN A CA 1
ATOM 654 C C . ASN A 1 80 ? 31.627 2.139 -29.014 1.00 65.38 80 ASN A C 1
ATOM 656 O O . ASN A 1 80 ? 31.669 2.887 -29.990 1.00 65.38 80 ASN A O 1
ATOM 660 N N . SER A 1 81 ? 30.824 1.070 -28.994 1.00 76.12 81 SER A N 1
ATOM 661 C CA . SER A 1 81 ? 29.891 0.766 -30.080 1.00 76.12 81 SER A CA 1
ATOM 662 C C . SER A 1 81 ? 28.604 1.600 -29.968 1.00 76.12 81 SER A C 1
ATOM 664 O O . SER A 1 81 ? 28.051 1.813 -28.887 1.00 76.12 81 SER A O 1
ATOM 666 N N . VAL A 1 82 ? 28.069 2.059 -31.100 1.00 81.75 82 VAL A N 1
ATOM 667 C CA . VAL A 1 82 ? 26.775 2.769 -31.131 1.00 81.75 82 VAL A CA 1
ATOM 668 C C . VAL A 1 82 ? 25.652 1.880 -30.574 1.00 81.75 82 VAL A C 1
ATOM 670 O O . VAL A 1 82 ? 24.762 2.363 -29.880 1.00 81.75 82 VAL A O 1
ATOM 673 N N . ASN A 1 83 ? 25.748 0.563 -30.775 1.00 81.31 83 ASN A N 1
ATOM 674 C CA . ASN A 1 83 ? 24.795 -0.417 -30.255 1.00 81.31 83 ASN A CA 1
ATOM 675 C C . ASN A 1 83 ? 24.781 -0.458 -28.719 1.00 81.31 83 ASN A C 1
ATOM 677 O O . ASN A 1 83 ? 23.704 -0.482 -28.128 1.00 81.31 83 ASN A O 1
ATOM 681 N N . THR A 1 84 ? 25.946 -0.401 -28.058 1.00 83.19 84 THR A N 1
ATOM 682 C CA . THR A 1 84 ? 26.008 -0.307 -26.587 1.00 83.19 84 THR A CA 1
ATOM 683 C C . THR A 1 84 ? 25.369 0.978 -26.071 1.00 83.19 84 THR A C 1
ATOM 685 O O . THR A 1 84 ? 24.660 0.938 -25.069 1.00 83.19 84 THR A O 1
ATOM 688 N N . ILE A 1 85 ? 25.553 2.100 -26.774 1.00 86.44 85 ILE A N 1
ATOM 689 C CA . ILE A 1 85 ? 24.944 3.384 -26.400 1.00 86.44 85 ILE A CA 1
ATOM 690 C C . ILE A 1 85 ? 23.418 3.321 -26.548 1.00 86.44 85 ILE A C 1
ATOM 692 O O . ILE A 1 85 ? 22.707 3.742 -25.641 1.00 86.44 85 ILE A O 1
ATOM 696 N N . ILE A 1 86 ? 22.899 2.748 -27.639 1.00 89.06 86 ILE A N 1
ATOM 697 C CA . ILE A 1 86 ? 21.451 2.576 -27.847 1.00 89.06 86 ILE A CA 1
ATOM 698 C C . ILE A 1 86 ? 20.840 1.697 -26.749 1.00 89.06 86 ILE A C 1
ATOM 700 O O . ILE A 1 86 ? 19.805 2.055 -26.188 1.00 89.06 86 ILE A O 1
ATOM 704 N N . VAL A 1 87 ? 21.486 0.581 -26.397 1.00 89.88 87 VAL A N 1
ATOM 705 C CA . VAL A 1 87 ? 21.019 -0.298 -25.313 1.00 89.88 87 VAL A CA 1
ATOM 706 C C . VAL A 1 87 ? 21.019 0.445 -23.975 1.00 89.88 87 VAL A C 1
ATOM 708 O O . VAL A 1 87 ? 20.015 0.408 -23.266 1.00 89.88 87 VAL A O 1
ATOM 711 N N . LEU A 1 88 ? 22.083 1.187 -23.654 1.00 89.56 88 LEU A N 1
ATOM 712 C CA . LEU A 1 88 ? 22.160 1.996 -22.431 1.00 89.56 88 LEU A CA 1
ATOM 713 C C . LEU A 1 88 ? 21.080 3.084 -22.376 1.00 89.56 88 LEU A C 1
ATOM 715 O O . LEU A 1 88 ? 20.431 3.246 -21.345 1.00 89.56 88 LEU A O 1
ATOM 719 N N . LEU A 1 89 ? 20.840 3.795 -23.481 1.00 92.56 89 LEU A N 1
ATOM 720 C CA . LEU A 1 89 ? 19.777 4.799 -23.571 1.00 92.56 89 LEU A CA 1
ATOM 721 C C . LEU A 1 89 ? 18.390 4.166 -23.426 1.00 92.56 89 LEU A C 1
ATOM 723 O O . LEU A 1 89 ? 17.546 4.702 -22.711 1.00 92.56 89 LEU A O 1
ATOM 727 N N . SER A 1 90 ? 18.160 3.005 -24.045 1.00 92.56 90 SER A N 1
ATOM 728 C CA . SER A 1 90 ? 16.896 2.273 -23.916 1.00 92.56 90 SER A CA 1
ATOM 729 C C . SER A 1 90 ? 16.645 1.823 -22.474 1.00 92.56 90 SER A C 1
ATOM 731 O O . SER A 1 90 ? 15.540 1.990 -21.960 1.00 92.56 90 SER A O 1
ATOM 733 N N . LEU A 1 91 ? 17.691 1.352 -21.785 1.00 94.44 91 LEU A N 1
ATOM 734 C CA . LEU A 1 91 ? 17.637 0.984 -20.374 1.00 94.44 91 LEU A CA 1
ATOM 735 C C . LEU A 1 91 ? 17.354 2.212 -19.503 1.00 94.44 91 LEU A C 1
ATOM 737 O O . LEU A 1 91 ? 16.537 2.141 -18.592 1.00 94.44 91 LEU A O 1
ATOM 741 N N . MET A 1 92 ? 17.980 3.352 -19.800 1.00 94.94 92 MET A N 1
ATOM 742 C CA . MET A 1 92 ? 17.753 4.601 -19.074 1.00 94.94 92 MET A CA 1
ATOM 743 C C . MET A 1 92 ? 16.304 5.082 -19.213 1.00 94.94 92 MET A C 1
ATOM 745 O O . MET A 1 92 ? 15.670 5.402 -18.209 1.00 94.94 92 MET A O 1
ATOM 749 N N . VAL A 1 93 ? 15.747 5.077 -20.427 1.00 95.88 93 VAL A N 1
ATOM 750 C CA . VAL A 1 93 ? 14.332 5.411 -20.659 1.00 95.88 93 VAL A CA 1
ATOM 751 C C . VAL A 1 93 ? 13.415 4.421 -19.943 1.00 95.88 93 VAL A C 1
ATOM 753 O O . VAL A 1 93 ? 12.432 4.837 -19.332 1.00 95.88 93 VAL A O 1
ATOM 756 N N . PHE A 1 94 ? 13.751 3.129 -19.955 1.00 96.06 94 PHE A N 1
ATOM 757 C CA . PHE A 1 94 ? 12.985 2.109 -19.245 1.00 96.06 94 PHE A CA 1
ATOM 758 C C . PHE A 1 94 ? 12.975 2.346 -17.732 1.00 96.06 94 PHE A C 1
ATOM 760 O O . PHE A 1 94 ? 11.912 2.322 -17.118 1.00 96.06 94 PHE A O 1
ATOM 767 N N . VAL A 1 95 ? 14.130 2.645 -17.131 1.00 96.12 95 VAL A N 1
ATOM 768 C CA . VAL A 1 95 ? 14.232 2.974 -15.702 1.00 96.12 95 VAL A CA 1
ATOM 769 C C . VAL A 1 95 ? 13.413 4.222 -15.375 1.00 96.12 95 VAL A C 1
ATOM 771 O O . VAL A 1 95 ? 12.666 4.212 -14.401 1.00 96.12 95 VAL A O 1
ATOM 774 N N . LEU A 1 96 ? 13.479 5.272 -16.197 1.00 95.75 96 LEU A N 1
ATOM 775 C CA . LEU A 1 96 ? 12.671 6.480 -15.993 1.00 95.75 96 LEU A CA 1
ATOM 776 C C . LEU A 1 96 ? 11.167 6.192 -16.093 1.00 95.75 96 LEU A C 1
ATOM 778 O O . LEU A 1 96 ? 10.400 6.639 -15.240 1.00 95.75 96 LEU A O 1
ATOM 782 N N . GLY A 1 97 ? 10.747 5.410 -17.090 1.00 95.50 97 GLY A N 1
ATOM 783 C CA . GLY A 1 97 ? 9.357 4.981 -17.241 1.00 95.50 97 GLY A CA 1
ATOM 784 C C . GLY A 1 97 ? 8.884 4.134 -16.060 1.00 95.50 97 GLY A C 1
ATOM 785 O O . GLY A 1 97 ? 7.792 4.353 -15.538 1.00 95.50 97 GLY A O 1
ATOM 786 N N . PHE A 1 98 ? 9.730 3.224 -15.578 1.00 95.25 98 PHE A N 1
ATOM 787 C CA . PHE A 1 98 ? 9.444 2.400 -14.411 1.00 95.25 98 PHE A CA 1
ATOM 788 C C . PHE A 1 98 ? 9.336 3.236 -13.133 1.00 95.25 98 PHE A C 1
ATOM 790 O O . PHE A 1 98 ? 8.403 3.041 -12.358 1.00 95.25 98 PHE A O 1
ATOM 797 N N . LEU A 1 99 ? 10.234 4.199 -12.916 1.00 94.81 99 LEU A N 1
ATOM 798 C CA . LEU A 1 99 ? 10.159 5.117 -11.777 1.00 94.81 99 LEU A CA 1
ATOM 799 C C . LEU A 1 99 ? 8.880 5.955 -11.816 1.00 94.81 99 LEU A C 1
ATOM 801 O O . LEU A 1 99 ? 8.204 6.082 -10.798 1.00 94.81 99 LEU A O 1
ATOM 805 N N . TRP A 1 100 ? 8.509 6.477 -12.987 1.00 95.00 100 TRP A N 1
ATOM 806 C CA . TRP A 1 100 ? 7.266 7.227 -13.153 1.00 95.00 100 TRP A CA 1
ATOM 807 C C . TRP A 1 100 ? 6.030 6.361 -12.885 1.00 95.00 100 TRP A C 1
ATOM 809 O O . TRP A 1 100 ? 5.120 6.784 -12.171 1.00 95.00 100 TRP A O 1
ATOM 819 N N . TRP A 1 101 ? 6.022 5.125 -13.388 1.00 94.38 101 TRP A N 1
ATOM 820 C CA . TRP A 1 101 ? 4.968 4.152 -13.108 1.00 94.38 101 TRP A CA 1
ATOM 821 C C . TRP A 1 101 ? 4.854 3.844 -11.611 1.00 94.38 101 TRP A C 1
ATOM 823 O O . TRP A 1 101 ? 3.758 3.868 -11.056 1.00 94.38 101 TRP A O 1
ATOM 833 N N . ASN A 1 102 ? 5.980 3.611 -10.932 1.00 91.75 102 ASN A N 1
ATOM 834 C CA . ASN A 1 102 ? 6.003 3.368 -9.488 1.00 91.75 102 ASN A CA 1
ATOM 835 C C . ASN A 1 102 ? 5.523 4.586 -8.693 1.00 91.75 102 ASN A C 1
ATOM 837 O O . ASN A 1 102 ? 4.760 4.426 -7.745 1.00 91.75 102 ASN A O 1
ATOM 841 N N . ALA A 1 103 ? 5.914 5.800 -9.086 1.00 88.69 103 ALA A N 1
ATOM 842 C CA . ALA A 1 103 ? 5.425 7.025 -8.456 1.00 88.69 103 ALA A CA 1
ATOM 843 C C . ALA A 1 103 ? 3.898 7.150 -8.589 1.00 88.69 103 ALA A C 1
ATOM 845 O O . ALA A 1 103 ? 3.206 7.370 -7.597 1.00 88.69 103 ALA A O 1
ATOM 846 N N . ARG A 1 104 ? 3.357 6.907 -9.791 1.00 89.06 104 ARG A N 1
ATOM 847 C CA . ARG A 1 104 ? 1.906 6.874 -10.036 1.00 89.06 104 ARG A CA 1
ATOM 848 C C . ARG A 1 104 ? 1.195 5.801 -9.215 1.00 89.06 104 ARG A C 1
ATOM 850 O O . ARG A 1 104 ? 0.109 6.050 -8.699 1.00 89.06 104 ARG A O 1
ATOM 857 N N . LEU A 1 105 ? 1.794 4.620 -9.088 1.00 87.12 105 LEU A N 1
ATOM 858 C CA . LEU A 1 105 ? 1.242 3.536 -8.281 1.00 87.12 105 LEU A CA 1
ATOM 859 C C . LEU A 1 105 ? 1.210 3.908 -6.793 1.00 87.12 105 LEU A C 1
ATOM 861 O O . LEU A 1 105 ? 0.211 3.661 -6.120 1.00 87.12 105 LEU A O 1
ATOM 865 N N . HIS A 1 106 ? 2.270 4.541 -6.287 1.00 84.38 106 HIS A N 1
ATOM 866 C CA . HIS A 1 106 ? 2.325 5.032 -4.912 1.00 84.38 106 HIS A CA 1
ATOM 867 C C . HIS A 1 106 ? 1.267 6.100 -4.625 1.00 84.38 106 HIS A C 1
ATOM 869 O O . HIS A 1 106 ? 0.640 6.045 -3.568 1.00 84.38 106 HIS A O 1
ATOM 875 N N . GLU A 1 107 ? 1.032 7.033 -5.550 1.00 81.94 107 GLU A N 1
ATOM 876 C CA . GLU A 1 107 ? -0.045 8.025 -5.422 1.00 81.94 107 GLU A CA 1
ATOM 877 C C . GLU A 1 107 ? -1.421 7.356 -5.327 1.00 81.94 107 GLU A C 1
ATOM 879 O O . GLU A 1 107 ? -2.201 7.683 -4.435 1.00 81.94 107 GLU A O 1
ATOM 884 N N . GLN A 1 108 ? -1.705 6.378 -6.193 1.00 81.06 108 GLN A N 1
ATOM 885 C CA . GLN A 1 108 ? -2.967 5.632 -6.143 1.00 81.06 108 GLN A CA 1
ATOM 886 C C . GLN A 1 108 ? -3.115 4.862 -4.828 1.00 81.06 108 GLN A C 1
ATOM 888 O O . GLN A 1 108 ? -4.170 4.901 -4.199 1.00 81.06 108 GLN A O 1
ATOM 893 N N . LEU A 1 109 ? -2.053 4.193 -4.372 1.00 80.50 109 LEU A N 1
ATOM 894 C CA . LEU A 1 109 ? -2.070 3.456 -3.110 1.00 80.50 109 LEU A CA 1
ATOM 895 C C . LEU A 1 109 ? -2.321 4.379 -1.908 1.00 80.50 109 LEU A C 1
ATOM 897 O O . LEU A 1 109 ? -3.075 4.017 -1.005 1.00 80.50 109 LEU A O 1
ATOM 901 N N . ALA A 1 110 ? -1.735 5.579 -1.916 1.00 79.19 110 ALA A N 1
ATOM 902 C CA . ALA A 1 110 ? -1.991 6.592 -0.899 1.00 79.19 110 ALA A CA 1
ATOM 903 C C . ALA A 1 110 ? -3.460 7.044 -0.906 1.00 79.19 110 ALA A C 1
ATOM 905 O O . ALA A 1 110 ? -4.070 7.114 0.157 1.00 79.19 110 ALA A O 1
ATOM 906 N N . GLN A 1 111 ? -4.062 7.246 -2.084 1.00 81.25 111 GLN A N 1
ATOM 907 C CA . GLN A 1 111 ? -5.485 7.590 -2.198 1.00 81.25 111 GLN A CA 1
ATOM 908 C C . GLN A 1 111 ? -6.406 6.504 -1.627 1.00 81.25 111 GLN A C 1
ATOM 910 O O . GLN A 1 111 ? -7.389 6.825 -0.961 1.00 81.25 111 GLN A O 1
ATOM 915 N N . TYR A 1 112 ? -6.096 5.220 -1.836 1.00 82.25 112 TYR A N 1
ATOM 916 C CA . TYR A 1 112 ? -6.876 4.132 -1.233 1.00 82.25 112 TYR A CA 1
ATOM 917 C C . TYR A 1 112 ? -6.773 4.126 0.296 1.00 82.25 112 TYR A C 1
ATOM 919 O O . TYR A 1 112 ? -7.788 3.967 0.975 1.00 82.25 112 TYR A O 1
ATOM 927 N N . ALA A 1 113 ? -5.573 4.339 0.840 1.00 83.31 113 ALA A N 1
ATOM 928 C CA . ALA A 1 113 ? -5.370 4.432 2.285 1.00 83.31 113 ALA A CA 1
ATOM 929 C C . ALA A 1 113 ? -6.090 5.649 2.895 1.00 83.31 113 ALA A C 1
ATOM 931 O O . ALA A 1 113 ? -6.631 5.567 3.999 1.00 83.31 113 ALA A O 1
ATOM 932 N N . ASP A 1 114 ? -6.125 6.765 2.170 1.00 84.62 114 ASP A N 1
ATOM 933 C CA . ASP A 1 114 ? -6.833 7.973 2.584 1.00 84.62 114 ASP A CA 1
ATOM 934 C C . ASP A 1 114 ? -8.354 7.779 2.546 1.00 84.62 114 ASP A C 1
ATOM 936 O O . ASP A 1 114 ? -9.049 8.200 3.471 1.00 84.62 114 ASP A O 1
ATOM 940 N N . ASN A 1 115 ? -8.877 7.077 1.538 1.00 86.06 115 ASN A N 1
ATOM 941 C CA . ASN A 1 115 ? -10.302 6.756 1.439 1.00 86.06 115 ASN A CA 1
ATOM 942 C C . ASN A 1 115 ? -10.779 5.825 2.564 1.00 86.06 115 ASN A C 1
ATOM 944 O O . ASN A 1 115 ? -11.846 6.067 3.130 1.00 86.06 115 ASN A O 1
ATOM 948 N N . ASP A 1 116 ? -9.992 4.806 2.930 1.00 88.44 116 ASP A N 1
ATOM 949 C CA . ASP A 1 116 ? -10.285 3.961 4.101 1.00 88.44 116 ASP A CA 1
ATOM 950 C C . ASP A 1 116 ? -10.356 4.801 5.385 1.00 88.44 116 ASP A C 1
ATOM 952 O O . ASP A 1 116 ? -11.297 4.689 6.177 1.00 88.44 116 ASP A O 1
ATOM 956 N N . LEU A 1 117 ? -9.401 5.720 5.558 1.00 89.69 117 LEU A N 1
ATOM 957 C CA . LEU A 1 117 ? -9.365 6.593 6.723 1.00 89.69 117 LEU A CA 1
ATOM 958 C C . LEU A 1 117 ? -10.552 7.570 6.757 1.00 89.69 117 LEU A C 1
ATOM 960 O O . LEU A 1 117 ? -11.146 7.757 7.822 1.00 89.69 117 LEU A O 1
ATOM 964 N N . LYS A 1 118 ? -10.936 8.153 5.610 1.00 88.56 118 LYS A N 1
ATOM 965 C CA . LYS A 1 118 ? -12.150 8.980 5.480 1.00 88.56 118 LYS A CA 1
ATOM 966 C C . LYS A 1 118 ? -13.391 8.189 5.899 1.00 88.56 118 LYS A C 1
ATOM 968 O O . LYS A 1 118 ? -14.194 8.694 6.680 1.00 88.56 118 LYS A O 1
ATOM 973 N N . TYR A 1 119 ? -13.529 6.946 5.433 1.00 89.31 119 TYR A N 1
ATOM 974 C CA . TYR A 1 119 ? -14.671 6.093 5.761 1.00 89.31 119 TYR A CA 1
ATOM 975 C C . TYR A 1 119 ? -14.763 5.793 7.263 1.00 89.31 119 TYR A C 1
ATOM 977 O O . TYR A 1 119 ? -15.804 6.026 7.879 1.00 89.31 119 TYR A O 1
ATOM 985 N N . ARG A 1 120 ? -13.665 5.341 7.880 1.00 91.50 120 ARG A N 1
ATOM 986 C CA . ARG A 1 120 ? -13.622 5.042 9.323 1.00 91.50 120 ARG A CA 1
ATOM 987 C C . ARG A 1 120 ? -13.877 6.278 10.178 1.00 91.50 120 ARG A C 1
ATOM 989 O O . ARG A 1 120 ? -14.564 6.195 11.191 1.00 91.50 120 ARG A O 1
ATOM 996 N N . TYR A 1 121 ? -13.377 7.433 9.750 1.00 90.19 121 TYR A N 1
ATOM 997 C CA . TYR A 1 121 ? -13.652 8.697 10.421 1.00 90.19 121 TYR A CA 1
ATOM 998 C C . TYR A 1 121 ? -15.131 9.094 10.347 1.00 90.19 121 TYR A C 1
ATOM 1000 O O . TYR A 1 121 ? -15.718 9.480 11.356 1.00 90.19 121 TYR A O 1
ATOM 1008 N N . ILE A 1 122 ? -15.765 8.953 9.179 1.00 89.06 122 ILE A N 1
ATOM 1009 C CA . ILE A 1 122 ? -17.208 9.192 9.030 1.00 89.06 122 ILE A CA 1
ATOM 1010 C C . ILE A 1 122 ? -18.007 8.246 9.937 1.00 89.06 122 ILE A C 1
ATOM 1012 O O . ILE A 1 122 ? -18.947 8.684 10.602 1.00 89.06 122 ILE A O 1
ATOM 1016 N N . LEU A 1 123 ? -17.604 6.974 10.011 1.00 88.69 123 LEU A N 1
ATOM 1017 C CA . LEU A 1 123 ? -18.233 5.986 10.885 1.00 88.69 123 LEU A CA 1
ATOM 1018 C C . LEU A 1 123 ? -18.096 6.364 12.368 1.00 88.69 123 LEU A C 1
ATOM 1020 O O . LEU A 1 123 ? -19.074 6.284 13.107 1.00 88.69 123 LEU 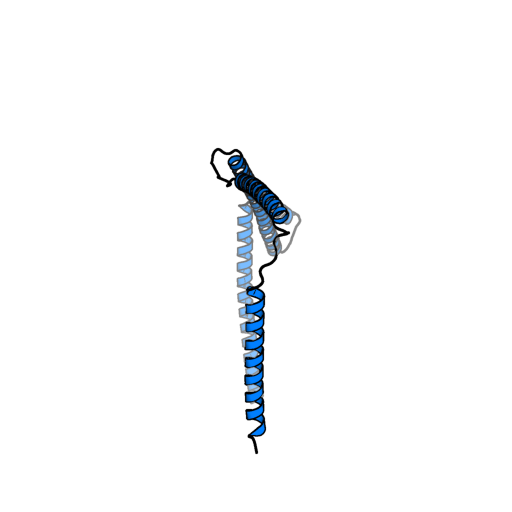A O 1
ATOM 1024 N N . MET A 1 124 ? -16.916 6.835 12.784 1.00 88.44 124 MET A N 1
ATOM 1025 C CA . MET A 1 124 ? -16.665 7.347 14.135 1.00 88.44 124 MET A CA 1
ATOM 1026 C C . MET A 1 124 ? -17.573 8.535 14.484 1.00 88.44 124 MET A C 1
ATOM 1028 O O . MET A 1 124 ? -18.073 8.613 15.604 1.00 88.44 124 MET A O 1
ATOM 1032 N N . GLN A 1 125 ? -17.786 9.470 13.552 1.00 86.44 125 GLN A N 1
ATOM 1033 C CA . GLN A 1 125 ? -18.587 10.670 13.818 1.00 86.44 125 GLN A CA 1
ATOM 1034 C C . GLN A 1 125 ? -20.091 10.378 13.944 1.00 86.44 125 GLN A C 1
ATOM 1036 O O . GLN A 1 125 ? -20.821 11.151 14.567 1.00 86.44 125 GLN A O 1
ATOM 1041 N N . GLY A 1 126 ? -20.584 9.283 13.354 1.00 82.69 126 GLY A N 1
ATOM 1042 C CA . GLY A 1 126 ? -21.970 8.806 13.483 1.00 82.69 126 GLY A CA 1
ATOM 1043 C C . GLY A 1 126 ? -23.054 9.698 12.853 1.00 82.69 126 GLY A C 1
ATOM 1044 O O . GLY A 1 126 ? -24.185 9.250 12.667 1.00 82.69 126 GLY A O 1
ATOM 1045 N N . LYS A 1 127 ? -22.738 10.949 12.498 1.00 78.88 127 LYS A N 1
ATOM 1046 C CA . LYS A 1 127 ? -23.592 11.889 11.762 1.00 78.88 127 LYS A CA 1
ATOM 1047 C C . LYS A 1 127 ? -22.756 12.613 10.715 1.00 78.88 127 LYS A C 1
ATOM 1049 O O . LYS A 1 127 ? -21.761 13.247 11.047 1.00 78.88 127 LYS A O 1
ATOM 1054 N N . THR A 1 128 ? -23.191 12.561 9.461 1.00 77.25 128 THR A N 1
ATOM 1055 C CA . THR A 1 128 ? -22.537 13.280 8.363 1.00 77.25 128 THR A CA 1
ATOM 1056 C C . THR A 1 128 ? -23.346 14.527 8.042 1.00 77.25 128 THR A C 1
ATOM 1058 O O . THR A 1 128 ? -24.427 14.439 7.462 1.00 77.25 128 THR A O 1
ATOM 1061 N N . THR A 1 129 ? -22.848 15.700 8.433 1.00 82.62 129 THR A N 1
ATOM 1062 C CA . THR A 1 129 ? -23.359 16.971 7.904 1.00 82.62 129 THR A CA 1
ATOM 1063 C C . THR A 1 129 ? -22.548 17.371 6.668 1.00 82.62 129 THR A C 1
ATOM 1065 O O . THR A 1 129 ? -21.358 17.047 6.589 1.00 82.62 129 THR A O 1
ATOM 1068 N N . PRO A 1 130 ? -23.134 18.106 5.707 1.00 81.44 130 PRO A N 1
ATOM 1069 C CA . PRO A 1 130 ? -22.388 18.613 4.552 1.00 81.44 130 PRO A CA 1
ATOM 1070 C C . PRO A 1 130 ? -21.147 19.425 4.951 1.00 81.44 130 PRO A C 1
ATOM 1072 O O . PRO A 1 130 ? -20.117 19.360 4.288 1.00 81.44 130 PRO A O 1
ATOM 1075 N N . GLU A 1 131 ? -21.221 20.137 6.077 1.00 81.81 131 GLU A N 1
ATOM 1076 C CA . GLU A 1 131 ? -20.106 20.895 6.646 1.00 81.81 131 GLU A CA 1
ATOM 1077 C 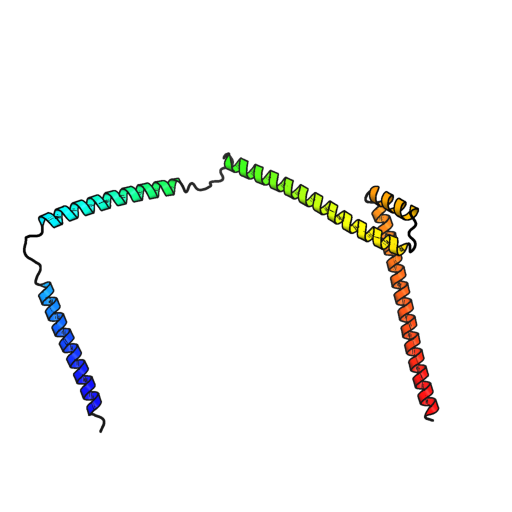C . GLU A 1 131 ? -18.971 19.982 7.131 1.00 81.81 131 GLU A C 1
ATOM 1079 O O . GLU A 1 131 ? -17.813 20.215 6.791 1.00 81.81 131 GLU A O 1
ATOM 1084 N N . THR A 1 132 ? -19.287 18.897 7.850 1.00 80.06 132 THR A N 1
ATOM 1085 C CA . THR A 1 132 ? -18.271 17.917 8.279 1.00 80.06 132 THR A CA 1
ATOM 1086 C C . THR A 1 132 ? -17.609 17.208 7.101 1.00 80.06 132 THR A C 1
ATOM 1088 O O . THR A 1 132 ? -16.406 16.959 7.145 1.00 80.06 132 THR A O 1
ATOM 1091 N N . LEU A 1 133 ? -18.361 16.931 6.031 1.00 84.62 133 LEU A N 1
ATOM 1092 C CA . LEU A 1 133 ? -17.819 16.330 4.814 1.00 84.62 133 LEU A CA 1
ATOM 1093 C C . LEU A 1 133 ? -16.886 17.304 4.080 1.00 84.62 133 LEU A C 1
ATOM 1095 O O . LEU A 1 133 ? -15.784 16.924 3.703 1.00 84.62 133 LEU A O 1
ATOM 1099 N N . SER A 1 134 ? -17.291 18.571 3.951 1.00 84.19 134 SER A N 1
ATOM 1100 C CA . SER A 1 134 ? -16.468 19.630 3.351 1.00 84.19 134 SER A CA 1
ATOM 1101 C C . SER A 1 134 ? -15.179 19.880 4.143 1.00 84.19 134 SER A C 1
ATOM 1103 O O . SER A 1 134 ? -14.092 19.982 3.574 1.00 84.19 134 SER A O 1
ATOM 1105 N N . HIS A 1 135 ? -15.269 19.902 5.475 1.00 82.88 135 HIS A N 1
ATOM 1106 C CA . HIS A 1 135 ? -14.098 20.025 6.339 1.00 82.88 135 HIS A CA 1
ATOM 1107 C C . HIS A 1 135 ? -13.138 18.838 6.175 1.00 82.88 135 HIS A C 1
ATOM 1109 O O . HIS A 1 135 ? -11.924 19.031 6.106 1.00 82.88 135 HIS A O 1
ATOM 1115 N N . LEU A 1 136 ? -13.677 17.620 6.057 1.00 85.75 136 LEU A N 1
ATOM 1116 C CA . LEU A 1 136 ? -12.895 16.411 5.815 1.00 85.75 136 LEU A CA 1
ATOM 1117 C C . LEU A 1 136 ? -12.199 16.443 4.447 1.00 85.75 136 LEU A C 1
ATOM 1119 O O . LEU A 1 136 ? -11.023 16.100 4.362 1.00 85.75 136 LEU A O 1
ATOM 1123 N N . GLU A 1 137 ? -12.882 16.891 3.393 1.00 83.69 137 GLU A N 1
ATOM 1124 C CA . GLU A 1 137 ? -12.290 17.074 2.061 1.00 83.69 137 GLU A CA 1
ATOM 1125 C C . GLU A 1 137 ? -11.085 18.024 2.131 1.00 83.69 137 GLU A C 1
ATOM 1127 O O . GLU A 1 137 ? -9.982 17.656 1.730 1.00 83.69 137 GLU A O 1
ATOM 1132 N N . ASN A 1 138 ? -11.262 19.186 2.768 1.00 84.06 138 ASN A N 1
ATOM 1133 C CA . ASN A 1 138 ? -10.216 20.197 2.925 1.00 84.06 138 ASN A CA 1
ATOM 1134 C C . ASN A 1 138 ? -9.006 19.676 3.731 1.00 84.06 138 ASN A C 1
ATOM 1136 O O . ASN A 1 138 ? -7.849 19.934 3.395 1.00 84.06 138 ASN A O 1
ATOM 1140 N N . ILE A 1 139 ? -9.250 18.879 4.779 1.00 83.00 139 ILE A N 1
ATOM 1141 C CA . ILE A 1 139 ? -8.183 18.246 5.567 1.00 83.00 139 ILE A CA 1
ATOM 1142 C C . ILE A 1 139 ? -7.325 17.311 4.700 1.00 83.00 139 ILE A C 1
ATOM 1144 O O . ILE A 1 139 ? -6.095 17.325 4.816 1.00 83.00 139 ILE A O 1
ATOM 1148 N N . PHE A 1 140 ? -7.952 16.499 3.848 1.00 81.88 140 PHE A N 1
ATOM 1149 C CA . PHE A 1 140 ? -7.233 15.565 2.982 1.00 81.88 140 PHE A CA 1
ATOM 1150 C C . PHE A 1 140 ? -6.584 16.259 1.774 1.00 81.88 140 PHE A C 1
ATOM 1152 O O . PHE A 1 140 ? -5.511 15.837 1.344 1.00 81.88 140 PHE A O 1
ATOM 1159 N N . GLU A 1 141 ? -7.153 17.362 1.281 1.00 79.31 141 GLU A N 1
ATOM 1160 C CA . GLU A 1 141 ? -6.519 18.205 0.258 1.00 79.31 141 GLU A CA 1
ATOM 1161 C C . GLU A 1 141 ? -5.255 18.914 0.777 1.00 79.31 141 GLU A C 1
ATOM 1163 O O . GLU A 1 141 ? -4.258 19.012 0.058 1.00 79.31 141 GLU A O 1
ATOM 1168 N N . SER A 1 142 ? -5.240 19.343 2.045 1.00 75.31 142 SER A N 1
ATOM 1169 C CA . SER A 1 142 ? -4.137 20.112 2.651 1.00 75.31 142 SER A CA 1
ATOM 1170 C C . SER A 1 142 ? -2.831 19.320 2.909 1.00 75.31 142 SER A C 1
ATOM 1172 O O . SER A 1 142 ? -1.872 19.898 3.423 1.00 75.31 142 SER A O 1
ATOM 1174 N N . LYS A 1 143 ? -2.745 18.043 2.500 1.00 66.94 143 LYS A N 1
ATOM 1175 C CA . LYS A 1 143 ? -1.588 17.116 2.589 1.00 66.94 143 LYS A CA 1
ATOM 1176 C C . LYS A 1 143 ? -1.149 16.627 3.993 1.00 66.94 143 LYS A C 1
ATOM 1178 O O . LYS A 1 143 ? -1.074 17.360 4.971 1.00 66.94 143 LYS A O 1
ATOM 1183 N N . SER A 1 144 ? -0.764 15.339 4.006 1.00 63.25 144 SER A N 1
ATOM 1184 C CA . SER A 1 144 ? -0.029 14.473 4.966 1.00 63.25 144 SER A CA 1
ATOM 1185 C C . SER A 1 144 ? -0.198 14.652 6.485 1.00 63.25 144 SER A C 1
ATOM 1187 O O . SER A 1 144 ? -0.545 13.685 7.166 1.00 63.25 144 SER A O 1
ATOM 1189 N N . ASP A 1 145 ? 0.063 15.825 7.063 1.00 71.69 145 ASP A N 1
ATOM 1190 C CA . ASP A 1 145 ? 0.097 15.964 8.528 1.00 71.69 145 ASP A CA 1
ATOM 1191 C C . ASP A 1 145 ? -1.302 15.957 9.147 1.00 71.69 145 ASP A C 1
ATOM 1193 O O . ASP A 1 145 ? -1.517 15.343 10.195 1.00 71.69 145 ASP A O 1
ATOM 1197 N N . SER A 1 146 ? -2.287 16.518 8.452 1.00 77.12 146 SER A N 1
ATOM 1198 C CA . SER A 1 146 ? -3.679 16.500 8.905 1.00 77.12 146 SER A CA 1
ATOM 1199 C C . SER A 1 146 ? -4.284 15.086 8.852 1.00 77.12 146 SER A C 1
ATOM 1201 O O . SER A 1 146 ? -5.028 14.693 9.752 1.00 77.12 146 SER A O 1
ATOM 1203 N N . ALA A 1 147 ? -3.869 14.253 7.887 1.00 80.38 147 ALA A N 1
ATOM 1204 C CA . ALA A 1 147 ? -4.249 12.838 7.837 1.00 80.38 147 ALA A CA 1
ATOM 1205 C C . ALA A 1 147 ? -3.688 12.044 9.033 1.00 80.38 147 ALA A C 1
ATOM 1207 O O . ALA A 1 147 ? -4.350 11.143 9.550 1.00 80.38 147 ALA A O 1
ATOM 1208 N N . LYS A 1 148 ? -2.497 12.400 9.545 1.00 83.75 148 LYS A N 1
ATOM 1209 C CA . LYS A 1 148 ? -1.946 11.777 10.766 1.00 83.75 148 LYS A CA 1
ATOM 1210 C C . LYS A 1 148 ? -2.794 12.091 11.998 1.00 83.75 148 LYS A C 1
ATOM 1212 O O . LYS A 1 148 ? -2.930 11.230 12.866 1.00 83.75 148 LYS A O 1
ATOM 1217 N N . ILE A 1 149 ? -3.351 13.300 12.084 1.00 85.31 149 ILE A N 1
ATOM 1218 C CA . ILE A 1 149 ? -4.228 13.701 13.193 1.00 85.31 149 ILE A CA 1
ATOM 1219 C C . ILE A 1 149 ? -5.510 12.869 13.160 1.00 85.31 149 ILE A C 1
ATOM 1221 O O . ILE A 1 149 ? -5.854 12.251 14.167 1.00 85.31 149 ILE A O 1
ATOM 1225 N N . ILE A 1 150 ? -6.162 12.779 11.996 1.00 87.12 150 ILE A N 1
ATOM 1226 C CA . ILE A 1 150 ? -7.370 11.960 11.820 1.00 87.12 150 ILE A CA 1
ATOM 1227 C C . ILE A 1 150 ? -7.085 10.492 12.142 1.00 87.12 150 ILE A C 1
ATOM 1229 O O . ILE A 1 150 ? -7.845 9.872 12.880 1.00 87.12 150 ILE A O 1
ATOM 1233 N N . ARG A 1 151 ? -5.958 9.944 11.671 1.00 90.38 151 ARG A N 1
ATOM 1234 C CA . ARG A 1 151 ? -5.558 8.562 11.976 1.00 90.38 151 ARG A CA 1
ATOM 1235 C C . ARG A 1 151 ? -5.488 8.299 13.476 1.00 90.38 151 ARG A C 1
ATOM 1237 O O . ARG A 1 151 ? -6.057 7.316 13.935 1.00 90.38 151 ARG A O 1
ATOM 1244 N N . LYS A 1 152 ? -4.868 9.201 14.243 1.00 91.12 152 LYS A N 1
ATOM 1245 C CA . LYS A 1 152 ? -4.808 9.084 15.708 1.00 91.12 152 LYS A CA 1
ATOM 1246 C C . LYS A 1 152 ? -6.184 9.186 16.364 1.00 91.12 152 LYS A C 1
ATOM 1248 O O . LYS A 1 152 ? -6.437 8.480 17.335 1.00 91.12 152 LYS A O 1
ATOM 1253 N N . GLN A 1 153 ? -7.061 10.056 15.862 1.00 90.56 153 GLN A N 1
ATOM 1254 C CA . GLN A 1 153 ? -8.423 10.193 16.388 1.00 90.56 153 GLN A CA 1
ATOM 1255 C C . GLN A 1 153 ? -9.230 8.907 16.189 1.00 90.56 153 GLN A C 1
ATOM 1257 O O . GLN A 1 153 ? -9.800 8.398 17.153 1.00 90.56 153 GLN A O 1
ATOM 1262 N N . VAL A 1 154 ? -9.212 8.362 14.969 1.00 92.00 154 VAL A N 1
ATOM 1263 C CA . VAL A 1 154 ? -9.888 7.104 14.623 1.00 92.00 154 VAL A CA 1
ATOM 1264 C C . VAL A 1 154 ? -9.327 5.943 15.442 1.00 92.00 154 VAL A C 1
ATOM 1266 O O . VAL A 1 154 ? -10.090 5.207 16.059 1.00 92.00 154 VAL A O 1
ATOM 1269 N N . GLU A 1 155 ? -8.002 5.807 15.518 1.00 93.62 155 GLU A N 1
ATOM 1270 C CA . GLU A 1 155 ? -7.348 4.727 16.268 1.00 93.62 155 GLU A CA 1
ATOM 1271 C C . GLU A 1 155 ? -7.700 4.766 17.762 1.00 93.62 155 GLU A C 1
ATOM 1273 O O . GLU A 1 155 ? -8.009 3.737 18.364 1.00 93.62 155 GLU A O 1
ATOM 1278 N N . ASN A 1 156 ? -7.709 5.957 18.366 1.00 95.06 156 ASN A N 1
ATOM 1279 C CA . ASN A 1 156 ? -8.077 6.112 19.770 1.00 95.06 156 ASN A CA 1
ATOM 1280 C C . ASN A 1 156 ? -9.556 5.775 20.015 1.00 95.06 156 ASN A C 1
ATOM 1282 O O . ASN A 1 156 ? -9.885 5.122 21.004 1.00 95.06 156 ASN A O 1
ATOM 1286 N N . TYR A 1 157 ? -10.445 6.187 19.109 1.00 93.81 157 TYR A N 1
ATOM 1287 C CA . TYR A 1 157 ? -11.866 5.857 19.189 1.00 93.81 157 TYR A CA 1
ATOM 1288 C C . TYR A 1 157 ? -12.112 4.350 19.093 1.00 93.81 157 TYR A C 1
ATOM 1290 O O . TYR A 1 157 ? -12.787 3.782 19.948 1.00 93.81 157 TYR A O 1
ATOM 1298 N N . GLU A 1 158 ? -11.521 3.684 18.101 1.00 92.94 158 GLU A N 1
ATOM 1299 C CA . GLU A 1 158 ? -11.672 2.240 17.919 1.00 92.94 158 GLU A CA 1
ATOM 1300 C C . GLU A 1 158 ? -11.096 1.445 19.085 1.00 92.94 158 GLU A C 1
ATOM 1302 O O . GLU A 1 158 ? -11.679 0.444 19.503 1.00 92.94 158 GLU A O 1
ATOM 1307 N N . LYS A 1 159 ? -9.973 1.900 19.650 1.00 95.62 159 LYS A N 1
ATOM 1308 C CA . LYS A 1 159 ? -9.394 1.282 20.840 1.00 95.62 159 LYS A CA 1
ATOM 1309 C C . LYS A 1 159 ? -10.351 1.367 22.028 1.00 95.62 159 LYS A C 1
ATOM 1311 O O . LYS A 1 159 ? -10.604 0.345 22.665 1.00 95.62 159 LYS A O 1
ATOM 1316 N N . ASN A 1 160 ? -10.914 2.545 22.284 1.00 95.56 160 ASN A N 1
ATOM 1317 C CA . ASN A 1 160 ? -11.878 2.743 23.366 1.00 95.56 160 ASN A CA 1
ATOM 1318 C C . ASN A 1 160 ? -13.136 1.893 23.151 1.00 95.56 160 ASN A C 1
ATOM 1320 O O . ASN A 1 160 ? -13.582 1.209 24.069 1.00 95.56 160 ASN A O 1
ATOM 1324 N N . LEU A 1 161 ? -13.657 1.866 21.921 1.00 93.25 161 LEU A N 1
ATOM 1325 C CA . LEU A 1 161 ? -14.806 1.044 21.552 1.00 93.25 161 LEU A CA 1
ATOM 1326 C C . LEU A 1 161 ? -14.523 -0.448 21.781 1.00 93.25 161 LEU A C 1
ATOM 1328 O O . LEU A 1 161 ? -15.356 -1.174 22.319 1.00 93.25 161 LEU A O 1
ATOM 1332 N N . MET A 1 162 ? -13.329 -0.918 21.419 1.00 94.38 162 MET A N 1
ATOM 1333 C CA . MET A 1 162 ? -12.931 -2.309 21.623 1.00 94.38 162 MET A CA 1
ATOM 1334 C C . MET A 1 162 ? -12.797 -2.661 23.110 1.00 94.38 162 MET A C 1
ATOM 1336 O O . MET A 1 162 ? -13.150 -3.769 23.520 1.00 94.38 162 MET A O 1
ATOM 1340 N N . GLU A 1 163 ? -12.282 -1.745 23.929 1.00 96.25 163 GLU A N 1
ATOM 1341 C CA . GLU A 1 163 ? -12.216 -1.914 25.383 1.00 96.25 163 GLU A CA 1
ATOM 1342 C C . GLU A 1 163 ? -13.618 -1.978 26.003 1.00 96.25 163 GLU A C 1
ATOM 1344 O O . GLU A 1 163 ? -13.892 -2.877 26.801 1.00 96.25 163 GLU A O 1
ATOM 1349 N N . GLU A 1 164 ? -14.532 -1.112 25.570 1.00 95.81 164 GLU A N 1
ATOM 1350 C CA . GLU A 1 164 ? -15.926 -1.114 26.012 1.00 95.81 164 GLU A CA 1
ATOM 1351 C C . GLU A 1 164 ? -16.646 -2.415 25.630 1.00 95.81 164 GLU A C 1
ATOM 1353 O O . GLU A 1 164 ? -17.247 -3.067 26.486 1.00 95.81 164 GLU A O 1
ATOM 1358 N N . ILE A 1 165 ? -16.506 -2.871 24.380 1.00 95.81 165 ILE A N 1
ATOM 1359 C CA . ILE A 1 165 ? -17.073 -4.145 23.912 1.00 95.81 165 ILE A CA 1
ATOM 1360 C C . ILE A 1 165 ? -16.520 -5.323 24.726 1.00 95.81 165 ILE A C 1
ATOM 1362 O O . ILE A 1 165 ? -17.270 -6.229 25.100 1.00 95.81 165 ILE A O 1
ATOM 1366 N N . LYS A 1 166 ? -15.220 -5.327 25.047 1.00 96.38 166 LYS A N 1
ATOM 1367 C CA . LYS A 1 166 ? -14.610 -6.367 25.894 1.00 96.38 166 LYS A CA 1
ATOM 1368 C C . LYS A 1 166 ? -15.198 -6.371 27.302 1.00 96.38 166 LYS A C 1
ATOM 1370 O O . LYS A 1 166 ? -15.492 -7.445 27.830 1.00 96.38 166 LYS A O 1
ATOM 1375 N N . LEU A 1 167 ? -15.367 -5.198 27.910 1.00 96.75 167 LEU A N 1
ATOM 1376 C CA . LEU A 1 167 ? -15.967 -5.072 29.237 1.00 96.75 167 LEU A CA 1
ATOM 1377 C C . LEU A 1 167 ? -17.427 -5.531 29.233 1.00 96.75 167 LEU A C 1
ATOM 1379 O O . LEU A 1 167 ? -17.818 -6.309 30.103 1.00 96.75 167 LEU A O 1
ATOM 1383 N N . LEU A 1 168 ? -18.197 -5.130 28.222 1.00 96.56 168 LEU A N 1
ATOM 1384 C CA . LEU A 1 168 ? -19.590 -5.529 28.057 1.00 96.56 168 LEU A CA 1
ATOM 1385 C C . LEU A 1 168 ? -19.734 -7.045 27.880 1.00 96.56 168 LEU A C 1
ATOM 1387 O O . LEU A 1 168 ? -20.552 -7.672 28.549 1.00 96.56 168 LEU A O 1
ATOM 1391 N N . ASN A 1 169 ? -18.908 -7.656 27.030 1.00 95.88 169 ASN A N 1
ATOM 1392 C CA . ASN A 1 169 ? -18.913 -9.106 26.832 1.00 95.88 169 ASN A CA 1
ATOM 1393 C C . ASN A 1 169 ? -18.529 -9.858 28.110 1.00 95.88 169 ASN A C 1
ATOM 1395 O O . ASN A 1 169 ? -19.136 -10.876 28.436 1.00 95.88 169 ASN A O 1
ATOM 1399 N N . LYS A 1 170 ? -17.566 -9.336 28.880 1.00 96.31 170 LYS A N 1
ATOM 1400 C CA . LYS A 1 170 ? -17.200 -9.906 30.181 1.00 96.31 170 LYS A CA 1
ATOM 1401 C C . LYS A 1 170 ? -18.340 -9.797 31.196 1.00 96.31 170 LYS A C 1
ATOM 1403 O O . LYS A 1 170 ? -18.528 -10.721 31.983 1.00 96.31 170 LYS A O 1
ATOM 1408 N N . ALA A 1 171 ? -19.083 -8.691 31.192 1.00 95.50 171 ALA A N 1
ATOM 1409 C CA . ALA A 1 171 ? -20.251 -8.517 32.051 1.00 95.50 171 ALA A CA 1
ATOM 1410 C C . ALA A 1 171 ? -21.359 -9.515 31.682 1.00 95.50 171 ALA A C 1
ATOM 1412 O O . ALA A 1 171 ? -21.848 -10.222 32.559 1.00 95.50 171 ALA A O 1
ATOM 1413 N N . ARG A 1 172 ? -21.657 -9.660 30.385 1.00 95.12 172 ARG A N 1
ATOM 1414 C CA . ARG A 1 172 ? -22.633 -10.635 29.875 1.00 95.12 172 ARG A CA 1
ATOM 1415 C C . ARG A 1 172 ? -22.279 -12.080 30.210 1.00 95.12 172 ARG A C 1
ATOM 1417 O O . ARG A 1 172 ? -23.156 -12.840 30.595 1.00 95.12 172 ARG A O 1
ATOM 1424 N N . LEU A 1 173 ? -21.005 -12.462 30.102 1.00 96.25 173 LEU A N 1
ATOM 1425 C CA . LEU A 1 173 ? -20.577 -13.817 30.458 1.00 96.25 173 LEU A CA 1
ATOM 1426 C C . LEU A 1 173 ? -20.816 -14.106 31.948 1.00 96.25 173 LEU A C 1
ATOM 1428 O O . LEU A 1 173 ? -21.334 -15.161 32.296 1.00 96.25 173 LEU A O 1
ATOM 1432 N N . LYS A 1 174 ? -20.502 -13.145 32.824 1.00 95.44 174 LYS A N 1
ATOM 1433 C CA . LYS A 1 174 ? -20.758 -13.277 34.266 1.00 95.44 174 LYS A CA 1
ATOM 1434 C C . LYS A 1 174 ? -22.246 -13.345 34.600 1.00 95.44 174 LYS A C 1
ATOM 1436 O O . LYS A 1 174 ? -22.621 -14.053 35.526 1.00 95.44 174 LYS A O 1
ATOM 1441 N N . GLU A 1 175 ? -23.076 -12.597 33.880 1.00 95.00 175 GLU A N 1
ATOM 1442 C CA . GLU A 1 175 ? -24.532 -12.642 34.031 1.00 95.00 175 GLU A CA 1
ATOM 1443 C C . GLU A 1 175 ? -25.076 -14.024 33.647 1.00 95.00 175 GLU A C 1
ATOM 1445 O O . GLU A 1 175 ? -25.784 -14.632 34.443 1.00 95.00 175 GLU A O 1
ATOM 1450 N N . GLN A 1 176 ? -24.632 -14.583 32.516 1.00 95.25 176 GLN A N 1
ATOM 1451 C CA . GLN A 1 176 ? -24.999 -15.939 32.089 1.00 95.25 176 GLN A CA 1
ATOM 1452 C C . GLN A 1 176 ? -24.532 -17.023 33.071 1.00 95.25 176 GLN A C 1
ATOM 1454 O O . GLN A 1 176 ? -25.259 -17.980 33.329 1.00 95.25 176 GLN A O 1
ATOM 1459 N N . GLU A 1 177 ? -23.328 -16.897 33.634 1.00 95.12 177 GLU A N 1
ATOM 1460 C CA . GLU A 1 177 ? -22.849 -17.812 34.679 1.00 95.12 177 GLU A CA 1
ATOM 1461 C C . GLU A 1 177 ? -23.698 -17.703 35.953 1.00 95.12 177 GLU A C 1
ATOM 1463 O O . GLU A 1 177 ? -24.066 -18.721 36.539 1.00 95.12 177 GLU A O 1
ATOM 1468 N N . ALA A 1 178 ? -24.056 -16.485 36.366 1.00 94.31 178 ALA A N 1
ATOM 1469 C CA . ALA A 1 178 ? -24.900 -16.264 37.535 1.00 94.31 178 ALA A CA 1
ATOM 1470 C C . ALA A 1 178 ? -26.327 -16.801 37.336 1.00 94.31 178 ALA A C 1
ATOM 1472 O O . ALA A 1 178 ? -26.894 -17.359 38.274 1.00 94.31 178 ALA A O 1
ATOM 1473 N N . GLU A 1 179 ? -26.898 -16.659 36.139 1.00 94.81 179 GLU A N 1
ATOM 1474 C CA . GLU A 1 179 ? -28.196 -17.241 35.781 1.00 94.81 179 GLU A CA 1
ATOM 1475 C C . GLU A 1 179 ? -28.160 -18.770 35.843 1.00 94.81 179 GLU A C 1
ATOM 1477 O O . GLU A 1 179 ? -28.992 -19.354 36.532 1.00 94.81 179 GLU A O 1
ATOM 1482 N N . ARG A 1 180 ? -27.145 -19.419 35.254 1.00 94.38 180 ARG A N 1
ATOM 1483 C CA . ARG A 1 180 ? -26.992 -20.886 35.328 1.00 94.38 180 ARG A CA 1
ATOM 1484 C C . ARG A 1 180 ? -26.895 -21.395 36.762 1.00 94.38 180 ARG A C 1
ATOM 1486 O O . ARG A 1 180 ? -27.574 -22.347 37.128 1.00 94.38 180 ARG A O 1
ATOM 1493 N N . VAL A 1 181 ? -26.086 -20.738 37.595 1.00 94.50 181 VAL A N 1
ATOM 1494 C CA . VAL A 1 181 ? -25.950 -21.106 39.013 1.00 94.50 181 VAL A CA 1
ATOM 1495 C C . VAL A 1 181 ? -27.281 -20.932 39.753 1.00 94.50 181 VAL A C 1
ATOM 1497 O O . VAL A 1 181 ? -27.628 -21.753 40.600 1.00 94.50 181 VAL A O 1
ATOM 1500 N N . ARG A 1 182 ? -28.051 -19.879 39.447 1.00 93.25 182 ARG A N 1
ATOM 1501 C CA . ARG A 1 182 ? -29.386 -19.678 40.031 1.00 93.25 182 ARG A CA 1
ATOM 1502 C C . ARG A 1 182 ? -30.355 -20.778 39.607 1.00 93.25 182 ARG A C 1
ATOM 1504 O O . ARG A 1 182 ? -31.025 -21.323 40.477 1.00 93.25 182 ARG A O 1
ATOM 1511 N N . GLU A 1 183 ? -30.393 -21.133 38.326 1.00 94.06 183 GLU A N 1
ATOM 1512 C CA . GLU A 1 183 ? -31.228 -22.226 37.814 1.00 94.06 183 GLU A CA 1
ATOM 1513 C C . GLU A 1 183 ? -30.886 -23.565 38.485 1.00 94.06 183 GLU A C 1
ATOM 1515 O O . GLU A 1 183 ? -31.781 -24.262 38.965 1.00 94.06 183 GLU A O 1
ATOM 1520 N N . GLU A 1 184 ? -29.597 -23.903 38.611 1.00 93.12 184 GLU A N 1
ATOM 1521 C CA . GLU A 1 184 ? -29.149 -25.115 39.311 1.00 93.12 184 GLU A CA 1
ATOM 1522 C C . GLU A 1 184 ? -29.606 -25.139 40.779 1.00 93.12 184 GLU A C 1
ATOM 1524 O O . GLU A 1 184 ? -30.099 -26.161 41.266 1.00 93.12 184 GLU A O 1
ATOM 1529 N N . LEU A 1 185 ? -29.500 -24.010 41.488 1.00 91.50 185 LEU A N 1
ATOM 1530 C CA . LEU A 1 185 ? -29.967 -23.892 42.872 1.00 91.50 185 LEU A CA 1
ATOM 1531 C C . LEU A 1 185 ? -31.490 -24.042 42.993 1.00 91.50 185 LEU A C 1
ATOM 1533 O O . LEU A 1 185 ? -31.967 -24.648 43.956 1.00 91.50 185 LEU A O 1
ATOM 1537 N N . GLU A 1 186 ? -32.262 -23.517 42.042 1.00 91.75 186 GLU A N 1
ATOM 1538 C CA . GLU A 1 186 ? -33.719 -23.678 42.036 1.00 91.75 186 GLU A CA 1
ATOM 1539 C C . GLU A 1 186 ? -34.143 -25.126 41.781 1.00 91.75 186 GLU A C 1
ATOM 1541 O O . GLU A 1 186 ? -35.032 -25.628 42.476 1.00 91.75 186 GLU A O 1
ATOM 1546 N N . ILE A 1 187 ? -33.471 -25.826 40.861 1.00 93.25 187 ILE A N 1
ATOM 1547 C CA . ILE A 1 187 ? -33.697 -27.256 40.608 1.00 93.25 187 ILE A CA 1
ATOM 1548 C C . ILE A 1 187 ? -33.382 -28.076 41.866 1.00 93.25 187 ILE A C 1
ATOM 1550 O O . ILE A 1 187 ? -34.182 -28.921 42.271 1.00 93.25 187 ILE A O 1
ATOM 1554 N N . LEU A 1 188 ? -32.246 -27.811 42.522 1.00 89.94 188 LEU A N 1
ATOM 1555 C CA . LEU A 1 188 ? -31.866 -28.500 43.760 1.00 89.94 188 LEU A CA 1
ATOM 1556 C C . LEU A 1 188 ? -32.862 -28.250 44.900 1.00 89.94 188 LEU A C 1
ATOM 1558 O O . LEU A 1 188 ? -33.148 -29.170 45.666 1.00 89.94 188 LEU A O 1
ATOM 1562 N N . ARG A 1 189 ? -33.404 -27.031 45.018 1.00 88.06 189 ARG A N 1
ATOM 1563 C CA . ARG A 1 189 ? -34.406 -26.685 46.037 1.00 88.06 189 ARG A CA 1
ATOM 1564 C C . ARG A 1 189 ? -35.733 -27.411 45.818 1.00 88.06 189 ARG A C 1
ATOM 1566 O O . ARG A 1 189 ? -36.335 -27.833 46.795 1.00 88.06 189 ARG A O 1
ATOM 1573 N N . ASN A 1 190 ? -36.187 -27.544 44.573 1.00 85.69 190 ASN A N 1
ATOM 1574 C CA . ASN A 1 190 ? -37.480 -28.164 44.261 1.00 85.69 190 ASN A CA 1
ATOM 1575 C C . ASN A 1 190 ? -37.453 -29.704 44.325 1.00 85.69 190 ASN A C 1
ATOM 1577 O O . ASN A 1 190 ? -38.509 -30.323 44.408 1.00 85.69 190 ASN A O 1
ATOM 1581 N N . ASN A 1 191 ? -36.266 -30.319 44.300 1.00 78.38 191 ASN A N 1
ATOM 1582 C CA . ASN A 1 191 ? -36.076 -31.771 44.395 1.00 78.38 191 ASN A CA 1
ATOM 1583 C C . ASN A 1 191 ? -35.902 -32.292 45.842 1.00 78.38 191 ASN A C 1
ATOM 1585 O O . ASN A 1 191 ? -35.551 -33.460 46.022 1.00 78.38 191 ASN A O 1
ATOM 1589 N N . LYS A 1 192 ? -36.107 -31.451 46.865 1.00 56.97 192 LYS A N 1
ATOM 1590 C CA . LYS A 1 192 ? -35.964 -31.791 48.289 1.00 56.97 192 LYS A CA 1
ATOM 1591 C C . LYS A 1 192 ? -37.275 -31.581 49.038 1.00 56.97 192 LYS A C 1
ATOM 1593 O O . LYS A 1 192 ? -37.562 -32.418 49.921 1.00 56.97 192 LYS A O 1
#

Mean predicted aligned error: 19.85 Å

Foldseek 3Di:
DPPVPVVVVVVVVVVVVVVVVVVVVVVVVVVPDDDDPDCDPVVVVVVVVVVVVVVVVVVVVVVVVVVVVVVPPPPPVDVPDPVVVVVVVVVVVVVVVVVVVVVVVVVVVVVVVLVVLVVLLCVLVVDDDPVNVVVSVVLVVVDDPSSVVSVVVSVVSVVVVVVVVVVVVVVVVVVVVVVVVVVVVVVVVVVD

pLDDT: mean 81.58, std 12.8, range [48.16, 96.75]

Solvent-accessible surface area (backbone atoms only — not comparable to full-atom values): 10882 Å² total; per-residue (Å²): 143,81,63,72,65,61,55,52,54,50,52,51,53,52,52,52,52,53,51,50,53,54,50,51,56,49,50,53,58,52,70,72,62,77,82,83,95,79,59,67,65,66,52,47,52,51,49,53,54,50,50,53,49,50,50,54,50,51,50,52,49,50,51,50,50,52,51,52,56,63,66,59,61,72,88,72,82,47,88,87,37,70,67,48,49,52,53,51,53,51,50,51,51,48,52,51,53,50,52,52,51,50,52,54,50,51,53,52,54,50,51,53,56,49,50,52,50,53,51,52,43,53,60,72,62,73,63,88,46,76,65,60,52,51,52,51,50,52,41,62,70,70,46,72,65,52,50,53,52,50,50,52,53,44,51,53,50,52,50,51,51,51,52,50,52,51,52,52,52,53,49,51,52,52,49,53,52,51,49,52,54,49,53,53,51,51,55,57,60,75,75,108

Secondary structure (DSSP, 8-state):
---HHHHHHHHHHHHHHHHHHHHHHHHHHHHT-PPPSSSHHHHHHHHHHHHHHHHHHHHHHHHHHHHHHHH-------TT-HHHHHHHHHHHHHHHHHHHHHHHHHHHHHHHHHHHHHHHHHHHHS---HHHHHHHHHHHHT-THHHHHHHHHHHHHHHHHHHHHHHHHHHHHHHHHHHHHHHHHHHHHHT-

Sequence (192 aa):
MATTDNDNILMMFEEINQKLDRANQQIEKIGQKQPEETGNEQILELKTVMEDFHESQSEKLNEIENAVRKEKRKIEFTPNSVNTIIVLLSLMVFVLGFLWWNARLHEQLAQYADNDLKYRYILMQGKTTPETLSHLENIFESKSDSAKIIRKQVENYEKNLMEEIKLLNKARLKEQEAERVREELEILRNNK